Protein AF-0000000084466248 (afdb_homodimer)

InterPro domains:
  IPR003736 Phenylacetic acid degradation-related domain [TIGR00369] (26-115)
  IPR006683 Thioesterase domain [PF03061] (50-120)
  IPR029069 HotDog domain superfamily [SSF54637] (24-136)
  IPR039298 Acyl-coenzyme A thioesterase 13 [PTHR21660] (7-141)

Solvent-accessible surface area (backbone atoms only — not comparable to full-atom values): 15410 Å² total; per-residue (Å²): 80,41,29,36,53,50,41,51,50,51,45,64,72,45,49,33,35,31,43,38,76,68,46,66,68,55,39,79,77,46,36,21,54,31,31,28,32,34,36,33,68,37,43,67,54,34,14,35,76,84,52,31,47,20,68,25,50,54,40,28,45,44,52,52,42,27,51,46,3,41,37,30,60,11,35,49,86,63,68,60,42,67,41,34,40,38,36,42,40,73,45,81,58,40,34,68,77,36,54,33,36,36,42,14,29,35,78,40,80,48,64,49,44,30,37,24,30,33,41,32,28,38,93,87,38,80,14,32,37,29,38,38,34,26,40,41,58,49,88,50,51,66,44,36,51,37,81,75,3,50,39,78,42,89,64,73,84,87,73,123,81,41,31,36,52,50,42,53,51,51,46,64,73,45,49,34,35,30,44,37,76,68,44,66,69,54,38,79,78,47,36,20,55,30,29,29,33,32,37,34,68,36,43,68,54,35,13,35,76,84,51,32,46,21,69,25,50,55,41,28,45,46,51,52,42,27,52,47,3,41,36,31,58,12,34,50,90,63,68,60,40,66,40,33,39,37,35,42,41,73,45,80,59,38,35,70,76,34,56,33,36,36,43,14,28,35,77,40,80,49,62,50,43,30,39,22,30,32,41,32,27,40,92,88,36,80,13,30,38,28,39,38,35,26,41,40,59,49,88,54,52,66,44,35,51,36,82,77,4,50,38,78,43,87,63,73,83,89,70,121

Radius of gyration: 20.2 Å; Cα contacts (8 Å, |Δi|>4): 880; chains: 2; bounding box: 44×66×42 Å

pLDDT: mean 92.77, std 11.13, range [41.12, 98.94]

Sequence (320 aa):
MACIKFVREAFEKSCVGHDKVVLSNLQIVEARPGYVKCILPVQAHNLNTFGTTHGGCVMSLVDTVTWLAMATVGLPEVESVSTNMSCEFVKPCGREGDELVCEGTCVQQGRRLAFTRVNFSVNGKLCGFGSHTQAVDAHKWTHKFSADGEKLLPVEQGKLMACIKFVREAFEKSCVGHDKVVLSNLQIVEARPGYVKCILPVQAHNLNTFGTTHGGCVMSLVDTVTWLAMATVGLPEVESVSTNMSCEFVKPCGREGDELVCEGTCVQQGRRLAFTRVNFSVNGKLCGFGSHTQAVDAHKWTHKFSADGEKLLPVEQGKL

Organism: NCBI:txid879819

Structure (mmCIF, N/CA/C/O backbone):
data_AF-0000000084466248-model_v1
#
loop_
_entity.id
_entity.type
_entity.pdbx_description
1 polymer 'Thioesterase/thiol ester dehydrase-isomerase'
#
loop_
_atom_site.group_PDB
_atom_site.id
_atom_site.type_symbol
_atom_site.label_atom_id
_atom_site.label_alt_id
_atom_site.label_comp_id
_atom_site.label_asym_id
_atom_site.label_entity_id
_atom_site.label_seq_id
_atom_site.pdbx_PDB_ins_code
_atom_site.Cartn_x
_atom_site.Cartn_y
_atom_site.Cartn_z
_atom_site.occupancy
_atom_site.B_iso_or_equiv
_atom_site.auth_seq_id
_atom_site.auth_comp_id
_atom_site.auth_asym_id
_atom_site.auth_atom_id
_atom_site.pdbx_PDB_model_num
ATOM 1 N N . MET A 1 1 ? 10.453 -25.031 -15.984 1 93.75 1 MET A N 1
ATOM 2 C CA . MET A 1 1 ? 10.164 -23.609 -16.141 1 93.75 1 MET A CA 1
ATOM 3 C C . MET A 1 1 ? 8.664 -23.359 -16.25 1 93.75 1 MET A C 1
ATOM 5 O O . MET A 1 1 ? 8.227 -22.297 -16.688 1 93.75 1 MET A O 1
ATOM 9 N N . ALA A 1 2 ? 7.961 -24.484 -15.883 1 94.81 2 ALA A N 1
ATOM 10 C CA . ALA A 1 2 ? 6.508 -24.406 -16.016 1 94.81 2 ALA A CA 1
ATOM 11 C C . ALA A 1 2 ? 5.914 -23.391 -15.039 1 94.81 2 ALA A C 1
ATOM 13 O O . ALA A 1 2 ? 5.043 -22.594 -15.414 1 94.81 2 ALA A O 1
ATOM 14 N N . CYS A 1 3 ? 6.395 -23.406 -13.891 1 94.88 3 CYS A N 1
ATOM 15 C CA . CYS A 1 3 ? 5.844 -22.547 -12.844 1 94.88 3 CYS A CA 1
ATOM 16 C C . CYS A 1 3 ? 6.074 -21.078 -13.172 1 94.88 3 CYS A C 1
ATOM 18 O O . CYS A 1 3 ? 5.141 -20.281 -13.133 1 94.88 3 CYS A O 1
ATOM 20 N N . ILE A 1 4 ? 7.301 -20.719 -13.555 1 96.88 4 ILE A N 1
ATOM 21 C CA . ILE A 1 4 ? 7.613 -19.312 -13.805 1 96.88 4 ILE A CA 1
ATOM 22 C C . ILE A 1 4 ? 6.863 -18.828 -15.047 1 96.88 4 ILE A C 1
ATOM 24 O O . ILE A 1 4 ? 6.418 -17.688 -15.102 1 96.88 4 ILE A O 1
ATOM 28 N N . LYS A 1 5 ? 6.711 -19.641 -16 1 95.44 5 LYS A N 1
ATOM 29 C CA . LYS A 1 5 ? 5.926 -19.266 -17.188 1 95.44 5 LYS A CA 1
ATOM 30 C C . LYS A 1 5 ? 4.48 -18.953 -16.797 1 95.44 5 LYS A C 1
ATOM 32 O O . LYS A 1 5 ? 3.914 -17.969 -17.266 1 95.44 5 LYS A O 1
ATOM 37 N N . PHE A 1 6 ? 3.951 -19.828 -15.953 1 93.25 6 PHE A N 1
ATOM 38 C CA . PHE A 1 6 ? 2.576 -19.641 -15.5 1 93.25 6 PHE A CA 1
ATOM 39 C C . PHE A 1 6 ? 2.43 -18.328 -14.742 1 93.25 6 PHE A C 1
ATOM 41 O O . PHE A 1 6 ? 1.502 -17.547 -14.992 1 93.25 6 PHE A O 1
ATOM 48 N N . VAL A 1 7 ? 3.32 -18.062 -13.828 1 94.69 7 VAL A N 1
ATOM 49 C CA . VAL A 1 7 ? 3.244 -16.891 -12.961 1 94.69 7 VAL A CA 1
ATOM 50 C C . VAL A 1 7 ? 3.428 -15.617 -13.789 1 94.69 7 VAL A C 1
ATOM 52 O O . VAL A 1 7 ? 2.742 -14.617 -13.562 1 94.69 7 VAL A O 1
ATOM 55 N N . ARG A 1 8 ? 4.332 -15.594 -14.773 1 95.88 8 ARG A N 1
ATOM 56 C CA . ARG A 1 8 ? 4.531 -14.445 -15.648 1 95.88 8 ARG A CA 1
ATOM 57 C C . ARG A 1 8 ? 3.275 -14.156 -16.469 1 95.88 8 ARG A C 1
ATOM 59 O O . ARG A 1 8 ? 2.891 -13 -16.641 1 95.88 8 ARG A O 1
ATOM 66 N N . GLU A 1 9 ? 2.635 -15.172 -16.953 1 93.12 9 GLU A N 1
ATOM 67 C CA . GLU A 1 9 ? 1.396 -15 -17.703 1 93.12 9 GLU A CA 1
ATOM 68 C C . GLU A 1 9 ? 0.281 -14.453 -16.812 1 93.12 9 GLU A C 1
ATOM 70 O O . GLU A 1 9 ? -0.497 -13.602 -17.25 1 93.12 9 GLU A O 1
ATOM 75 N N . ALA A 1 10 ? 0.219 -15.039 -15.625 1 91.56 10 ALA A N 1
ATOM 76 C CA . ALA A 1 10 ? -0.779 -14.562 -14.672 1 91.56 10 ALA A CA 1
ATOM 77 C C . ALA A 1 10 ? -0.594 -13.07 -14.391 1 91.56 10 ALA A C 1
ATOM 79 O O . ALA A 1 10 ? -1.564 -12.312 -14.375 1 91.56 10 ALA A O 1
ATOM 80 N N . PHE A 1 11 ? 0.646 -12.672 -14.164 1 95 11 PHE A N 1
ATOM 81 C CA . PHE A 1 11 ? 0.921 -11.266 -13.891 1 95 11 PHE A CA 1
ATOM 82 C C . PHE A 1 11 ? 0.567 -10.398 -15.102 1 95 11 PHE A C 1
ATOM 84 O O . PHE A 1 11 ? -0.048 -9.344 -14.953 1 95 11 PHE A O 1
ATOM 91 N N . GLU A 1 12 ? 0.959 -10.781 -16.25 1 93.88 12 GLU A N 1
ATOM 92 C CA . GLU A 1 12 ? 0.678 -10.031 -17.469 1 93.88 12 GLU A CA 1
ATOM 93 C C . GLU A 1 12 ? -0.821 -9.805 -17.641 1 93.88 12 GLU A C 1
ATOM 95 O O . GLU A 1 12 ? -1.25 -8.711 -18.016 1 93.88 12 GLU A O 1
ATOM 100 N N . LYS A 1 13 ? -1.595 -10.766 -17.344 1 91.62 13 LYS A N 1
ATOM 101 C CA . LYS A 1 13 ? -3.045 -10.68 -17.484 1 91.62 13 LYS A CA 1
ATOM 102 C C . LYS A 1 13 ? -3.656 -9.797 -16.406 1 91.62 13 LYS A C 1
ATOM 104 O O . LYS A 1 13 ? -4.637 -9.094 -16.656 1 91.62 13 LYS A O 1
ATOM 109 N N . SER A 1 14 ? -3.053 -9.867 -15.242 1 92.12 14 SER A N 1
ATOM 110 C CA . SER A 1 14 ? -3.66 -9.203 -14.094 1 92.12 14 SER A CA 1
ATOM 111 C C . SER A 1 14 ? -3.131 -7.777 -13.938 1 92.12 14 SER A C 1
ATOM 113 O O . SER A 1 14 ? -3.693 -6.984 -13.18 1 92.12 14 SER A O 1
ATOM 115 N N . CYS A 1 15 ? -2.021 -7.438 -14.656 1 95.12 15 CYS A N 1
ATOM 116 C CA . CYS A 1 15 ? -1.396 -6.129 -14.508 1 95.12 15 CYS A CA 1
ATOM 117 C C . CYS A 1 15 ? -2.213 -5.051 -15.203 1 95.12 15 CYS A C 1
ATOM 119 O O . CYS A 1 15 ? -1.881 -4.637 -16.312 1 95.12 15 CYS A O 1
ATOM 121 N N . VAL A 1 16 ? -3.225 -4.582 -14.633 1 95.44 16 VAL A N 1
ATOM 122 C CA . VAL A 1 16 ? -4.129 -3.543 -15.109 1 95.44 16 VAL A CA 1
ATOM 123 C C . VAL A 1 16 ? -4.324 -2.49 -14.016 1 95.44 16 VAL A C 1
ATOM 125 O O . VAL A 1 16 ? -3.893 -2.676 -12.883 1 95.44 16 VAL A O 1
ATOM 128 N N . GLY A 1 17 ? -4.914 -1.365 -14.43 1 97.62 17 GLY A N 1
ATOM 129 C CA . GLY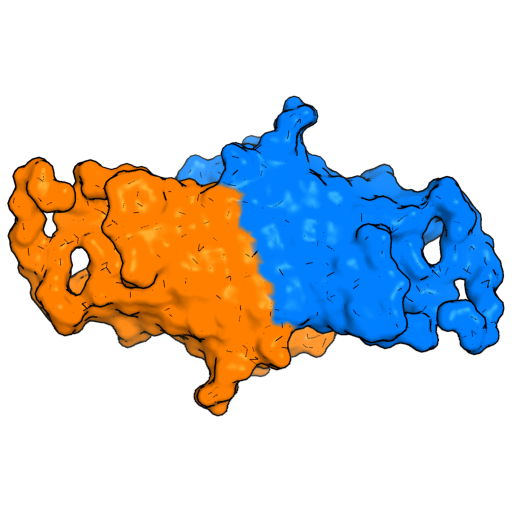 A 1 17 ? -5.266 -0.355 -13.445 1 97.62 17 GLY A CA 1
ATOM 130 C C . GLY A 1 17 ? -4.09 0.069 -12.578 1 97.62 17 GLY A C 1
ATOM 131 O O . GLY A 1 17 ? -3.057 0.495 -13.094 1 97.62 17 GLY A O 1
ATOM 132 N N . HIS A 1 18 ? -4.238 -0.162 -11.289 1 98.5 18 HIS A N 1
ATOM 133 C CA . HIS A 1 18 ? -3.242 0.263 -10.312 1 98.5 18 HIS A CA 1
ATOM 134 C C . HIS A 1 18 ? -1.88 -0.355 -10.609 1 98.5 18 HIS A C 1
ATOM 136 O O . HIS A 1 18 ? -0.872 0.352 -10.656 1 98.5 18 HIS A O 1
ATOM 142 N N . ASP A 1 19 ? -1.852 -1.668 -10.805 1 98.06 19 ASP A N 1
ATOM 143 C CA . ASP A 1 19 ? -0.582 -2.354 -11.031 1 98.06 19 ASP A CA 1
ATOM 144 C C . ASP A 1 19 ? 0.094 -1.852 -12.305 1 98.06 19 ASP A C 1
ATOM 146 O O . ASP A 1 19 ? 1.322 -1.766 -12.375 1 98.06 19 ASP A O 1
ATOM 150 N N . LYS A 1 20 ? -0.678 -1.543 -13.266 1 97.94 20 LYS A N 1
ATOM 151 C CA . LYS A 1 20 ? -0.119 -1.056 -14.523 1 97.94 20 LYS A CA 1
ATOM 152 C C . LYS A 1 20 ? 0.62 0.265 -14.328 1 97.94 20 LYS A C 1
ATOM 154 O O . LYS A 1 20 ? 1.7 0.469 -14.883 1 97.94 20 LYS A O 1
ATOM 159 N N . VAL A 1 21 ? 0.13 1.139 -13.531 1 97.88 21 VAL A N 1
ATOM 160 C CA . VAL A 1 21 ? 0.737 2.459 -13.391 1 97.88 21 VAL A CA 1
ATOM 161 C C . VAL A 1 21 ? 1.867 2.404 -12.367 1 97.88 21 VAL A C 1
ATOM 163 O O . VAL A 1 21 ? 2.787 3.225 -12.406 1 97.88 21 VAL A O 1
ATOM 166 N N . VAL A 1 22 ? 1.888 1.389 -11.523 1 98.38 22 VAL A N 1
ATOM 167 C CA . VAL A 1 22 ? 2.857 1.373 -10.43 1 98.38 22 VAL A CA 1
ATOM 168 C C . VAL A 1 22 ? 3.943 0.339 -10.719 1 98.38 22 VAL A C 1
ATOM 170 O O . VAL A 1 22 ? 5.117 0.558 -10.414 1 98.38 22 VAL A O 1
ATOM 173 N N . LEU A 1 23 ? 3.514 -0.801 -11.344 1 98.31 23 LEU A N 1
ATOM 174 C CA . LEU A 1 23 ? 4.398 -1.961 -11.32 1 98.31 23 LEU A CA 1
ATOM 175 C C . LEU A 1 23 ? 4.594 -2.525 -12.727 1 98.31 23 LEU A C 1
ATOM 177 O O . LEU A 1 23 ? 4.895 -3.711 -12.891 1 98.31 23 LEU A O 1
ATOM 181 N N . SER A 1 24 ? 4.34 -1.76 -13.727 1 95.44 24 SER A N 1
ATOM 182 C CA . SER A 1 24 ? 4.41 -2.264 -15.094 1 95.44 24 SER A CA 1
ATOM 183 C C . SER A 1 24 ? 5.801 -2.805 -15.414 1 95.44 24 SER A C 1
ATOM 185 O O . SER A 1 24 ? 5.961 -3.627 -16.312 1 95.44 24 SER A O 1
ATOM 187 N N . ASN A 1 25 ? 6.832 -2.406 -14.688 1 96.5 25 ASN A N 1
ATOM 188 C CA . ASN A 1 25 ? 8.203 -2.822 -14.969 1 96.5 25 ASN A CA 1
ATOM 189 C C . ASN A 1 25 ? 8.672 -3.906 -14 1 96.5 25 ASN A C 1
ATOM 191 O O . ASN A 1 25 ? 9.867 -4.195 -13.914 1 96.5 25 ASN A O 1
ATOM 195 N N . LEU A 1 26 ? 7.816 -4.465 -13.203 1 98.75 26 LEU A N 1
ATOM 196 C CA . LEU A 1 26 ? 8.172 -5.555 -12.305 1 98.75 26 LEU A CA 1
ATOM 197 C C . LEU A 1 26 ? 8.602 -6.793 -13.086 1 98.75 26 LEU A C 1
ATOM 199 O O . LEU A 1 26 ? 7.926 -7.195 -14.039 1 98.75 26 LEU A O 1
ATOM 203 N N . GLN A 1 27 ? 9.703 -7.34 -12.703 1 98.81 27 GLN A N 1
ATOM 204 C CA . GLN A 1 27 ? 10.242 -8.516 -13.367 1 98.81 27 GLN A CA 1
ATOM 205 C C . GLN A 1 27 ? 10.133 -9.75 -12.477 1 98.81 27 GLN A C 1
ATOM 207 O O . GLN A 1 27 ? 10.625 -9.75 -11.344 1 98.81 27 GLN A O 1
ATOM 212 N N . ILE A 1 28 ? 9.508 -10.789 -12.961 1 98.75 28 ILE A N 1
ATOM 213 C CA . ILE A 1 28 ? 9.492 -12.078 -12.281 1 98.75 28 ILE A CA 1
ATOM 214 C C . ILE A 1 28 ? 10.688 -12.914 -12.727 1 98.75 28 ILE A C 1
ATOM 216 O O . ILE A 1 28 ? 10.773 -13.305 -13.891 1 98.75 28 ILE A O 1
ATOM 220 N N . VAL A 1 29 ? 11.562 -13.289 -11.812 1 98.81 29 VAL A N 1
ATOM 221 C CA . VAL A 1 29 ? 12.844 -13.82 -12.266 1 98.81 29 VAL A CA 1
ATOM 222 C C . VAL A 1 29 ? 13.008 -15.266 -11.797 1 98.81 29 VAL A C 1
ATOM 224 O O . VAL A 1 29 ? 13.844 -16 -12.32 1 98.81 29 VAL A O 1
ATOM 227 N N . GLU A 1 30 ? 12.305 -15.688 -10.773 1 98.75 30 GLU A N 1
ATOM 228 C CA . GLU A 1 30 ? 12.289 -17.062 -10.266 1 98.75 30 GLU A CA 1
ATOM 229 C C . GLU A 1 30 ? 10.906 -17.438 -9.727 1 98.75 30 GLU A C 1
ATOM 231 O O . GLU A 1 30 ? 10.227 -16.594 -9.117 1 98.75 30 GLU A O 1
ATOM 236 N N . ALA A 1 31 ? 10.508 -18.656 -9.977 1 97.81 31 ALA A N 1
ATOM 237 C CA . ALA A 1 31 ? 9.273 -19.172 -9.391 1 97.81 31 ALA A CA 1
ATOM 238 C C . ALA A 1 31 ? 9.312 -20.688 -9.266 1 97.81 31 ALA A C 1
ATOM 240 O O . ALA A 1 31 ? 9.742 -21.391 -10.188 1 97.81 31 ALA A O 1
ATOM 241 N N . ARG A 1 32 ? 8.953 -21.141 -8.234 1 97.06 32 ARG A N 1
ATOM 242 C CA . ARG A 1 32 ? 8.664 -22.531 -7.91 1 97.06 32 ARG A CA 1
ATOM 243 C C . ARG A 1 32 ? 7.523 -22.625 -6.906 1 97.06 32 ARG A C 1
ATOM 245 O O . ARG A 1 32 ? 7.141 -21.641 -6.285 1 97.06 32 ARG A O 1
ATOM 252 N N . PRO A 1 33 ? 6.945 -23.781 -6.742 1 95 33 PRO A N 1
ATOM 253 C CA . PRO A 1 33 ? 5.789 -23.859 -5.844 1 95 33 PRO A CA 1
ATOM 254 C C . PRO A 1 33 ? 6.066 -23.266 -4.469 1 95 33 PRO A C 1
ATOM 256 O O . PRO A 1 33 ? 6.969 -23.719 -3.764 1 95 33 PRO A O 1
ATOM 259 N N . GLY A 1 34 ? 5.309 -22.25 -4.156 1 95.56 34 GLY A N 1
ATOM 260 C CA . GLY A 1 34 ? 5.359 -21.625 -2.848 1 95.56 34 GLY A CA 1
ATOM 261 C C . GLY A 1 34 ? 6.34 -20.469 -2.777 1 95.56 34 GLY A C 1
ATOM 262 O O . GLY A 1 34 ? 6.48 -19.828 -1.732 1 95.56 34 GLY A O 1
ATOM 263 N N . TYR A 1 35 ? 7.035 -20.203 -3.898 1 98.06 35 TYR A N 1
ATOM 264 C CA . TYR A 1 35 ? 8.078 -19.172 -3.863 1 98.06 35 TYR A CA 1
ATOM 265 C C . TYR A 1 35 ? 8.133 -18.422 -5.184 1 98.06 35 TYR A C 1
ATOM 267 O O . TYR A 1 35 ? 8.047 -19.016 -6.258 1 98.06 35 TYR A O 1
ATOM 275 N N . VAL A 1 36 ? 8.352 -17.094 -5.043 1 98.31 36 VAL A N 1
ATOM 276 C CA . VAL A 1 36 ? 8.57 -16.266 -6.223 1 98.31 36 VAL A CA 1
ATOM 277 C C . VAL A 1 36 ? 9.594 -15.18 -5.902 1 98.31 36 VAL A C 1
ATOM 279 O O . VAL A 1 36 ? 9.633 -14.664 -4.781 1 98.31 36 VAL A O 1
ATOM 282 N N . LYS A 1 37 ? 10.453 -14.891 -6.824 1 98.94 37 LYS A N 1
ATOM 283 C CA . LYS A 1 37 ? 11.391 -13.773 -6.746 1 98.94 37 LYS A CA 1
ATOM 284 C C . LYS A 1 37 ? 11.125 -12.758 -7.852 1 98.94 37 LYS A C 1
ATOM 286 O O . LYS A 1 37 ? 11.055 -13.117 -9.031 1 98.94 37 LYS A O 1
ATOM 291 N N . CYS A 1 38 ? 10.984 -11.539 -7.488 1 98.94 38 CYS A N 1
ATOM 292 C CA . CYS A 1 38 ? 10.766 -10.438 -8.422 1 98.94 38 CYS A CA 1
ATOM 293 C C . CYS A 1 38 ? 11.805 -9.336 -8.219 1 98.94 38 CYS A C 1
ATOM 295 O O . CYS A 1 38 ? 12.414 -9.242 -7.156 1 98.94 38 CYS A O 1
ATOM 297 N N . ILE A 1 39 ? 11.992 -8.586 -9.258 1 98.94 39 ILE A N 1
ATOM 298 C CA . ILE A 1 39 ? 12.836 -7.398 -9.211 1 98.94 39 ILE A CA 1
ATOM 299 C C . ILE A 1 39 ? 12.078 -6.195 -9.758 1 98.94 39 ILE A C 1
ATOM 301 O O . ILE A 1 39 ? 11.516 -6.258 -10.852 1 98.94 39 ILE A O 1
ATOM 305 N N . LEU A 1 40 ? 12.039 -5.168 -8.992 1 98.94 40 LEU A N 1
ATOM 306 C CA . LEU A 1 40 ? 11.516 -3.895 -9.477 1 98.94 40 LEU A CA 1
ATOM 307 C C . LEU A 1 40 ? 12.648 -2.91 -9.742 1 98.94 40 LEU A C 1
ATOM 309 O O . LEU A 1 40 ? 13.312 -2.443 -8.812 1 98.94 40 LEU A O 1
ATOM 313 N N . PRO A 1 41 ? 12.938 -2.623 -10.992 1 98.81 41 PRO A N 1
ATOM 314 C CA . PRO A 1 41 ? 13.766 -1.436 -11.227 1 98.81 41 PRO A CA 1
ATOM 315 C C . PRO A 1 41 ? 13.078 -0.144 -10.789 1 98.81 41 PRO A C 1
ATOM 317 O O . PRO A 1 41 ? 12.07 0.257 -11.375 1 98.81 41 PRO A O 1
ATOM 320 N N . VAL A 1 42 ? 13.633 0.484 -9.789 1 98.62 42 VAL A N 1
ATOM 321 C CA . VAL A 1 42 ? 12.984 1.651 -9.203 1 98.62 42 VAL A CA 1
ATOM 322 C C . VAL A 1 42 ? 13.07 2.832 -10.164 1 98.62 42 VAL A C 1
ATOM 324 O O . VAL A 1 42 ? 14.156 3.176 -10.641 1 98.62 42 VAL A O 1
ATOM 327 N N . GLN A 1 43 ? 11.992 3.424 -10.477 1 98.5 43 GLN A N 1
ATOM 328 C CA . GLN A 1 43 ? 11.891 4.555 -11.391 1 98.5 43 GLN A CA 1
ATOM 329 C C . GLN A 1 43 ? 11.234 5.754 -10.711 1 98.5 43 GLN A C 1
ATOM 331 O O . GLN A 1 43 ? 10.766 5.652 -9.57 1 98.5 43 GLN A O 1
ATOM 336 N N . ALA A 1 44 ? 11.188 6.871 -11.352 1 98.19 44 ALA A N 1
ATOM 337 C CA . ALA A 1 44 ? 10.719 8.133 -10.781 1 98.19 44 ALA A CA 1
ATOM 338 C C . ALA A 1 44 ? 9.289 8.016 -10.273 1 98.19 44 ALA A C 1
ATOM 340 O O . ALA A 1 44 ? 8.945 8.57 -9.227 1 98.19 44 ALA A O 1
ATOM 341 N N . HIS A 1 45 ? 8.398 7.266 -10.945 1 98.19 45 HIS A N 1
ATOM 342 C CA . HIS A 1 45 ? 6.984 7.199 -10.602 1 98.19 45 HIS A CA 1
ATOM 343 C C . HIS A 1 45 ? 6.766 6.344 -9.359 1 98.19 45 HIS A C 1
ATOM 345 O O . HIS A 1 45 ? 5.645 6.25 -8.852 1 98.19 45 HIS A O 1
ATOM 351 N N . ASN A 1 46 ? 7.848 5.66 -8.828 1 98.5 46 ASN A N 1
ATOM 352 C CA . ASN A 1 46 ? 7.75 4.848 -7.621 1 98.5 46 ASN A CA 1
ATOM 353 C C . ASN A 1 46 ? 8.141 5.641 -6.379 1 98.5 46 ASN A C 1
ATOM 355 O O . ASN A 1 46 ? 8.016 5.145 -5.258 1 98.5 46 ASN A O 1
ATOM 359 N N . LEU A 1 47 ? 8.594 6.859 -6.535 1 98.06 47 LEU A N 1
ATOM 360 C CA . LEU A 1 47 ? 9.32 7.547 -5.473 1 98.06 47 LEU A CA 1
ATOM 361 C C . LEU A 1 47 ? 8.383 8.445 -4.672 1 98.06 47 LEU A C 1
ATOM 363 O O . LEU A 1 47 ? 7.312 8.812 -5.152 1 98.06 47 LEU A O 1
ATOM 367 N N . ASN A 1 48 ? 8.82 8.703 -3.436 1 95.62 48 ASN A N 1
ATOM 368 C CA . ASN A 1 48 ? 8.211 9.758 -2.639 1 95.62 48 ASN A CA 1
ATOM 369 C C . ASN A 1 48 ? 8.938 11.086 -2.824 1 95.62 48 ASN A C 1
ATOM 371 O O . ASN A 1 48 ? 9.828 11.203 -3.672 1 95.62 48 ASN A O 1
ATOM 375 N N . THR A 1 49 ? 8.516 12.078 -2.084 1 92.75 49 THR A N 1
ATOM 376 C CA . THR A 1 49 ? 9.031 13.43 -2.264 1 92.75 49 THR A CA 1
ATOM 377 C C . THR A 1 49 ? 10.484 13.516 -1.809 1 92.75 49 THR A C 1
ATOM 379 O O . THR A 1 49 ? 11.188 14.469 -2.145 1 92.75 49 THR A O 1
ATOM 382 N N . PHE A 1 50 ? 10.961 12.508 -1.081 1 92.12 50 PHE A N 1
ATOM 383 C CA . PHE A 1 50 ? 12.32 12.547 -0.566 1 92.12 50 PHE A CA 1
ATOM 384 C C . PHE A 1 50 ? 13.258 11.719 -1.446 1 92.12 50 PHE A C 1
ATOM 386 O O . PHE A 1 50 ? 14.43 11.531 -1.113 1 92.12 50 PHE A O 1
ATOM 393 N N . GLY A 1 51 ? 12.727 11.133 -2.467 1 95.12 51 GLY A N 1
ATOM 394 C CA . GLY A 1 51 ? 13.555 10.477 -3.465 1 95.12 51 GLY A CA 1
ATOM 395 C C . GLY A 1 51 ? 13.789 9.008 -3.17 1 95.12 51 GLY A C 1
ATOM 396 O O . GLY A 1 51 ? 14.664 8.375 -3.768 1 95.12 51 GLY A O 1
ATOM 397 N N . THR A 1 52 ? 13.117 8.492 -2.227 1 96.88 52 THR A N 1
ATOM 398 C CA . THR A 1 52 ? 13.156 7.059 -1.968 1 96.88 52 THR A CA 1
ATOM 399 C C . THR A 1 52 ? 11.852 6.395 -2.4 1 96.88 52 THR A C 1
ATOM 401 O O . THR A 1 52 ? 10.867 7.078 -2.699 1 96.88 52 THR A O 1
ATOM 404 N N . THR A 1 53 ? 11.906 5.098 -2.51 1 98.25 53 THR A N 1
ATOM 405 C CA . THR A 1 53 ? 10.688 4.379 -2.871 1 98.25 53 THR A CA 1
ATOM 406 C C . THR A 1 53 ? 9.562 4.676 -1.879 1 98.25 53 THR A C 1
ATOM 408 O O . THR A 1 53 ? 9.766 4.578 -0.666 1 98.25 53 THR A O 1
ATOM 411 N N . HIS A 1 54 ? 8.461 5.09 -2.371 1 98.38 54 HIS A N 1
ATOM 412 C CA . HIS A 1 54 ? 7.301 5.453 -1.561 1 98.38 54 HIS A CA 1
ATOM 413 C C . HIS A 1 54 ? 6.762 4.25 -0.798 1 98.38 54 HIS A C 1
ATOM 415 O O . HIS A 1 54 ? 6.691 3.145 -1.343 1 98.38 54 HIS A O 1
ATOM 421 N N . GLY A 1 55 ? 6.305 4.422 0.46 1 98.25 55 GLY A N 1
ATOM 422 C CA . GLY A 1 55 ? 5.727 3.344 1.241 1 98.25 55 GLY A CA 1
ATOM 423 C C . GLY A 1 55 ? 4.555 2.672 0.552 1 98.25 55 GLY A C 1
ATOM 424 O O . GLY A 1 55 ? 4.383 1.455 0.647 1 98.25 55 GLY A O 1
ATOM 425 N N . GLY A 1 56 ? 3.742 3.484 -0.105 1 98.56 56 GLY A N 1
ATOM 426 C CA . GLY A 1 56 ? 2.629 2.939 -0.867 1 98.56 56 GLY A CA 1
ATOM 427 C C . GLY A 1 56 ? 3.068 2.016 -1.987 1 98.56 56 GLY A C 1
ATOM 428 O O . GLY A 1 56 ? 2.391 1.032 -2.291 1 98.56 56 GLY A O 1
ATOM 429 N N . CYS A 1 57 ? 4.164 2.312 -2.654 1 98.75 57 CYS A N 1
ATOM 430 C CA . CYS A 1 57 ? 4.719 1.435 -3.68 1 98.75 57 CYS A CA 1
ATOM 431 C C . CYS A 1 57 ? 5.156 0.104 -3.078 1 98.75 57 CYS A C 1
ATOM 433 O O . CYS A 1 57 ? 4.852 -0.958 -3.625 1 98.75 57 CYS A O 1
ATOM 435 N N . VAL A 1 58 ? 5.859 0.184 -1.948 1 98.88 58 VAL A N 1
ATOM 436 C CA . VAL A 1 58 ? 6.297 -1.026 -1.261 1 98.88 58 VAL A CA 1
ATOM 437 C C . VAL A 1 58 ? 5.086 -1.873 -0.88 1 98.88 58 VAL A C 1
ATOM 439 O O . VAL A 1 58 ? 5.094 -3.094 -1.057 1 98.88 58 VAL A O 1
ATOM 442 N N . MET A 1 59 ? 4.055 -1.216 -0.412 1 98.88 59 MET A N 1
ATOM 443 C CA . MET A 1 59 ? 2.855 -1.947 -0.011 1 98.88 59 MET A CA 1
ATOM 444 C C . MET A 1 59 ? 2.152 -2.547 -1.225 1 98.88 59 MET A C 1
ATOM 446 O O . MET A 1 59 ? 1.562 -3.625 -1.135 1 98.88 59 MET A O 1
ATOM 450 N N . SER A 1 60 ? 2.15 -1.845 -2.371 1 98.88 60 SER A N 1
ATOM 451 C CA . SER A 1 60 ? 1.649 -2.436 -3.607 1 98.88 60 SER A CA 1
ATOM 452 C C . SER A 1 60 ? 2.416 -3.703 -3.965 1 98.88 60 SER A C 1
ATOM 454 O O . SER A 1 60 ? 1.833 -4.668 -4.465 1 98.88 60 SER A O 1
ATOM 456 N N . LEU A 1 61 ? 3.717 -3.672 -3.715 1 98.94 61 LEU A N 1
ATOM 457 C CA . LEU A 1 61 ? 4.531 -4.859 -3.949 1 98.94 61 LEU A CA 1
ATOM 458 C C . LEU A 1 61 ? 4.16 -5.973 -2.977 1 98.94 61 LEU A C 1
ATOM 460 O O . LEU A 1 61 ? 4.129 -7.148 -3.355 1 98.94 61 LEU A O 1
ATOM 464 N N . VAL A 1 62 ? 3.924 -5.641 -1.643 1 98.88 62 VAL A N 1
ATOM 465 C CA . VAL A 1 62 ? 3.424 -6.668 -0.737 1 98.88 62 VAL A CA 1
ATOM 466 C C . VAL A 1 62 ? 2.209 -7.355 -1.355 1 98.88 62 VAL A C 1
ATOM 468 O O . VAL A 1 62 ? 2.162 -8.586 -1.446 1 98.88 62 VAL A O 1
ATOM 471 N N . ASP A 1 63 ? 1.253 -6.578 -1.801 1 98.44 63 ASP A N 1
ATOM 472 C CA . ASP A 1 63 ? 0.002 -7.078 -2.361 1 98.44 63 ASP A CA 1
ATOM 473 C C . ASP A 1 63 ? 0.261 -7.977 -3.57 1 98.44 63 ASP A C 1
ATOM 475 O O . ASP A 1 63 ? -0.16 -9.133 -3.59 1 98.44 63 ASP A O 1
ATOM 479 N N . THR A 1 64 ? 0.987 -7.484 -4.559 1 97.56 64 THR A N 1
ATOM 480 C CA . THR A 1 64 ? 1.133 -8.148 -5.848 1 97.56 64 THR A CA 1
ATOM 481 C C . THR A 1 64 ? 2.074 -9.344 -5.734 1 97.56 64 THR A C 1
ATOM 483 O O . THR A 1 64 ? 1.778 -10.43 -6.25 1 97.56 64 THR A O 1
ATOM 486 N N . VAL A 1 65 ? 3.188 -9.234 -5.023 1 98.38 65 VAL A N 1
ATOM 487 C CA . VAL A 1 65 ? 4.18 -10.297 -4.953 1 98.38 65 VAL A CA 1
ATOM 488 C C . VAL A 1 65 ? 3.633 -11.461 -4.133 1 98.38 65 VAL A C 1
ATOM 490 O O . VAL A 1 65 ? 3.898 -12.625 -4.438 1 98.38 65 VAL A O 1
ATOM 493 N N . THR A 1 66 ? 2.869 -11.148 -3.051 1 97.19 66 THR A N 1
ATOM 494 C CA . THR A 1 66 ? 2.295 -12.234 -2.27 1 97.19 66 THR A CA 1
ATOM 495 C C . THR A 1 66 ? 1.194 -12.945 -3.055 1 97.19 66 THR A C 1
ATOM 497 O O . THR A 1 66 ? 1.012 -14.156 -2.922 1 97.19 66 THR A O 1
ATOM 500 N N . TRP A 1 67 ? 0.437 -12.211 -3.844 1 95.38 67 TRP A N 1
ATOM 501 C CA . TRP A 1 67 ? -0.515 -12.844 -4.746 1 95.38 67 TRP A CA 1
ATOM 502 C C . TRP A 1 67 ? 0.201 -13.758 -5.734 1 95.38 67 TRP A C 1
ATOM 504 O O . TRP A 1 67 ? -0.256 -14.875 -6.004 1 95.38 67 TRP A O 1
ATOM 514 N N . LEU A 1 68 ? 1.315 -13.328 -6.289 1 95.75 68 LEU A N 1
ATOM 515 C CA . LEU A 1 68 ? 2.102 -14.141 -7.211 1 95.75 68 LEU A CA 1
ATOM 516 C C . LEU A 1 68 ? 2.619 -15.398 -6.52 1 95.75 68 LEU A C 1
ATOM 518 O O . LEU A 1 68 ? 2.668 -16.469 -7.129 1 95.75 68 LEU A O 1
ATOM 522 N N . ALA A 1 69 ? 3.062 -15.234 -5.262 1 95.88 69 ALA A N 1
ATOM 523 C CA . ALA A 1 69 ? 3.486 -16.406 -4.504 1 95.88 69 ALA A CA 1
ATOM 524 C C . ALA A 1 69 ? 2.365 -17.438 -4.418 1 95.88 69 ALA A C 1
ATOM 526 O O . ALA A 1 69 ? 2.607 -18.641 -4.559 1 95.88 69 ALA A O 1
ATOM 527 N N . MET A 1 70 ? 1.212 -17.031 -4.242 1 92.62 70 MET A N 1
ATOM 528 C CA . MET A 1 70 ? 0.067 -17.938 -4.211 1 92.62 70 MET A CA 1
ATOM 529 C C . MET A 1 70 ? -0.146 -18.594 -5.574 1 92.62 70 MET A C 1
ATOM 531 O O . MET A 1 70 ? -0.489 -19.766 -5.656 1 92.62 70 MET A O 1
ATOM 535 N N . ALA A 1 71 ? 0.019 -17.797 -6.625 1 91.56 71 ALA A N 1
ATOM 536 C CA . ALA A 1 71 ? -0.139 -18.328 -7.973 1 91.56 71 ALA A CA 1
ATOM 537 C C . ALA A 1 71 ? 0.795 -19.516 -8.211 1 91.56 71 ALA A C 1
ATOM 539 O O . ALA A 1 71 ? 0.462 -20.438 -8.961 1 91.56 71 ALA A O 1
ATOM 540 N N . THR A 1 72 ? 1.95 -19.562 -7.605 1 93.06 72 THR A N 1
ATOM 541 C CA . THR A 1 72 ? 2.924 -20.625 -7.801 1 93.06 72 THR A CA 1
ATOM 542 C C . THR A 1 72 ? 2.389 -21.953 -7.266 1 93.06 72 THR A C 1
ATOM 544 O O . THR A 1 72 ? 2.875 -23.016 -7.641 1 93.06 72 THR A O 1
ATOM 547 N N . VAL A 1 73 ? 1.447 -21.938 -6.324 1 88.38 73 VAL A N 1
ATOM 548 C CA . VAL A 1 73 ? 0.938 -23.172 -5.742 1 88.38 73 VAL A CA 1
ATOM 549 C C . VAL A 1 73 ? -0.355 -23.578 -6.445 1 88.38 73 VAL A C 1
ATOM 551 O O . VAL A 1 73 ? -1.01 -24.547 -6.043 1 88.38 73 VAL A O 1
ATOM 554 N N . GLY A 1 74 ? -0.613 -23.016 -7.57 1 74.75 74 GLY A N 1
ATOM 555 C CA . GLY A 1 74 ? -1.592 -23.562 -8.508 1 74.75 74 GLY A CA 1
ATOM 556 C C . GLY A 1 74 ? -2.963 -22.922 -8.359 1 74.75 74 GLY A C 1
ATOM 557 O O . GLY A 1 74 ? -3.979 -23.547 -8.672 1 74.75 74 GLY A O 1
ATOM 558 N N . LEU A 1 75 ? -3.094 -21.875 -7.637 1 61.91 75 LEU A N 1
ATOM 559 C CA . LEU A 1 75 ? -4.387 -21.203 -7.633 1 61.91 75 LEU A CA 1
ATOM 560 C C . LEU A 1 75 ? -4.609 -20.453 -8.938 1 61.91 75 LEU A C 1
ATOM 562 O O . LEU A 1 75 ? -3.824 -19.562 -9.289 1 61.91 75 LEU A O 1
ATOM 566 N N . PRO A 1 76 ? -5.203 -21.109 -9.945 1 55.69 76 PRO A N 1
ATOM 567 C CA . PRO A 1 76 ? -5.48 -20.328 -11.156 1 55.69 76 PRO A CA 1
ATOM 568 C C . PRO A 1 76 ? -6.324 -19.078 -10.875 1 55.69 76 PRO A C 1
ATOM 570 O O . PRO A 1 76 ? -7.211 -19.109 -10.023 1 55.69 76 PRO A O 1
ATOM 573 N N . GLU A 1 77 ? -5.914 -18.047 -11.812 1 57.59 77 GLU A N 1
ATOM 574 C CA . GLU A 1 77 ? -6.789 -16.875 -11.812 1 57.59 77 GLU A CA 1
ATOM 575 C C . GLU A 1 77 ? -7.148 -16.453 -10.391 1 57.59 77 GLU A C 1
ATOM 577 O O . GLU A 1 77 ? -8.32 -16.234 -10.078 1 57.59 77 GLU A O 1
ATOM 582 N N . VAL A 1 78 ? -6.379 -16.609 -9.508 1 58.19 78 VAL A N 1
ATOM 583 C CA . VAL A 1 78 ? -6.438 -16.484 -8.055 1 58.19 78 VAL A CA 1
ATOM 584 C C . VAL A 1 78 ? -7.297 -15.289 -7.664 1 58.19 78 VAL A C 1
ATOM 586 O O . VAL A 1 78 ? -6.852 -14.141 -7.754 1 58.19 78 VAL A O 1
ATOM 589 N N . GLU A 1 79 ? -8.617 -15.625 -7.793 1 78.12 79 GLU A N 1
ATOM 590 C CA . GLU A 1 79 ? -9.492 -14.703 -7.082 1 78.12 79 GLU A CA 1
ATOM 591 C C . GLU A 1 79 ? -9.234 -14.742 -5.578 1 78.12 79 GLU A C 1
ATOM 593 O O . GLU A 1 79 ? -9.336 -15.797 -4.957 1 78.12 79 GLU A O 1
ATOM 598 N N . SER A 1 80 ? -8.484 -13.883 -5.152 1 89.62 80 SER A N 1
ATOM 599 C CA . SER A 1 80 ? -8.281 -13.727 -3.715 1 89.62 80 SER A CA 1
ATOM 600 C C . SER A 1 80 ? -8.672 -12.336 -3.242 1 89.62 80 SER A C 1
ATOM 602 O O . SER A 1 80 ? -8.719 -11.391 -4.035 1 89.62 80 SER A O 1
ATOM 604 N N . VAL A 1 81 ? -9.102 -12.367 -2.045 1 93 81 VAL A N 1
ATOM 605 C CA . VAL A 1 81 ? -9.492 -11.102 -1.438 1 93 81 VAL A CA 1
ATOM 606 C C . VAL A 1 81 ? -8.625 -10.828 -0.209 1 93 81 VAL A C 1
ATOM 608 O O . VAL A 1 81 ? -8.531 -11.664 0.689 1 93 81 VAL A O 1
ATOM 611 N N . SER A 1 82 ? -8.07 -9.734 -0.248 1 96.88 82 SER A N 1
ATOM 612 C CA . SER A 1 82 ? -7.227 -9.375 0.888 1 96.88 82 SER A CA 1
ATOM 613 C C . SER A 1 82 ? -8.047 -9.234 2.164 1 96.88 82 SER A C 1
ATOM 615 O O . SER A 1 82 ? -9.133 -8.641 2.15 1 96.88 82 SER A O 1
ATOM 617 N N . THR A 1 83 ? -7.531 -9.805 3.24 1 98.19 83 THR A N 1
ATOM 618 C CA . THR A 1 83 ? -8.164 -9.594 4.539 1 98.19 83 THR A CA 1
ATOM 619 C C . THR A 1 83 ? -7.285 -8.727 5.438 1 98.19 83 THR A C 1
ATOM 621 O O . THR A 1 83 ? -7.793 -7.922 6.219 1 98.19 83 THR A O 1
ATOM 624 N N . ASN A 1 84 ? -5.965 -8.922 5.316 1 98.62 84 ASN A N 1
ATOM 625 C CA . ASN A 1 84 ? -5.02 -8.117 6.082 1 98.62 84 ASN A CA 1
ATOM 626 C C . ASN A 1 84 ? -3.67 -8.016 5.375 1 98.62 84 ASN A C 1
ATOM 628 O O . ASN A 1 84 ? -3.24 -8.961 4.711 1 98.62 84 ASN A O 1
ATOM 632 N N . MET A 1 85 ? -3.066 -6.922 5.547 1 98.81 85 MET A N 1
ATOM 633 C CA . MET A 1 85 ? -1.749 -6.656 4.977 1 98.81 85 MET A CA 1
ATOM 634 C C . MET A 1 85 ? -0.915 -5.793 5.914 1 98.81 85 MET A C 1
ATOM 636 O O . MET A 1 85 ? -1.434 -4.863 6.535 1 98.81 85 MET A O 1
ATOM 640 N N . SER A 1 86 ? 0.347 -6.113 6 1 98.94 86 SER A N 1
ATOM 641 C CA . SER A 1 86 ? 1.224 -5.305 6.84 1 98.94 86 SER A CA 1
ATOM 642 C C . SER A 1 86 ? 2.656 -5.316 6.316 1 98.94 86 SER A C 1
ATOM 644 O O . SER A 1 86 ? 3.02 -6.172 5.504 1 98.94 86 SER A O 1
ATOM 646 N N . CYS A 1 87 ? 3.408 -4.383 6.758 1 98.94 87 CYS A N 1
ATOM 647 C CA . CYS A 1 87 ? 4.812 -4.277 6.379 1 98.94 87 CYS A CA 1
ATOM 648 C C . CYS A 1 87 ? 5.617 -3.566 7.461 1 98.94 87 CYS A C 1
ATOM 650 O O . CYS A 1 87 ? 5.148 -2.588 8.047 1 98.94 87 CYS A O 1
ATOM 652 N N . GLU A 1 88 ? 6.715 -4.102 7.809 1 98.88 88 GLU A N 1
ATOM 653 C CA . GLU A 1 88 ? 7.754 -3.432 8.586 1 98.88 88 GLU A CA 1
ATOM 654 C C . GLU A 1 88 ? 8.797 -2.793 7.672 1 98.88 88 GLU A C 1
ATOM 656 O O . GLU A 1 88 ? 9.406 -3.475 6.84 1 98.88 88 GLU A O 1
ATOM 661 N N . PHE A 1 89 ? 8.953 -1.514 7.836 1 98.75 89 PHE A N 1
ATOM 662 C CA . PHE A 1 89 ? 9.961 -0.772 7.086 1 98.75 89 PHE A CA 1
ATOM 663 C C . PHE A 1 89 ? 11.242 -0.62 7.902 1 98.75 89 PHE A C 1
ATOM 665 O O . PHE A 1 89 ? 11.281 0.146 8.867 1 98.75 89 PHE A O 1
ATOM 672 N N . VAL A 1 90 ? 12.266 -1.299 7.52 1 98.31 90 VAL A N 1
ATOM 673 C CA . VAL A 1 90 ? 13.5 -1.403 8.297 1 98.31 90 VAL A CA 1
ATOM 674 C C . VAL A 1 90 ? 14.461 -0.292 7.895 1 98.31 90 VAL A C 1
ATOM 676 O O . VAL A 1 90 ? 15.102 0.328 8.75 1 98.31 90 VAL A O 1
ATOM 679 N N . LYS A 1 91 ? 14.617 -0.054 6.648 1 97.31 91 LYS A N 1
ATOM 680 C CA . LYS A 1 91 ? 15.383 1.014 6.016 1 97.31 91 LYS A CA 1
ATOM 681 C C . LYS A 1 91 ? 14.789 1.393 4.664 1 97.31 91 LYS A C 1
ATOM 683 O O . LYS A 1 91 ? 13.898 0.705 4.156 1 97.31 91 LYS A O 1
ATOM 688 N N . PRO A 1 92 ? 15.211 2.469 4.074 1 96.88 92 PRO A N 1
ATOM 689 C CA . PRO A 1 92 ? 14.68 2.846 2.762 1 96.88 92 PRO A CA 1
ATOM 690 C C . PRO A 1 92 ? 14.82 1.732 1.726 1 96.88 92 PRO A C 1
ATOM 692 O O . PRO A 1 92 ? 15.867 1.088 1.646 1 96.88 92 PRO A O 1
ATOM 695 N N . CYS A 1 93 ? 13.797 1.509 0.933 1 98 93 CYS A N 1
ATOM 696 C CA . CYS A 1 93 ? 13.742 0.4 -0.013 1 98 93 CYS A CA 1
ATOM 697 C C . CYS A 1 93 ? 14.242 0.828 -1.386 1 98 93 CYS A C 1
ATOM 699 O O . CYS A 1 93 ? 13.648 0.479 -2.406 1 98 93 CYS A O 1
ATOM 701 N N . GLY A 1 94 ? 15.242 1.715 -1.399 1 97.44 94 GLY A N 1
ATOM 702 C CA . GLY A 1 94 ? 15.914 2.025 -2.652 1 97.44 94 GLY A CA 1
ATOM 703 C C . GLY A 1 94 ? 15.562 3.398 -3.193 1 97.44 94 GLY A C 1
ATOM 704 O O . GLY A 1 94 ? 14.633 4.043 -2.703 1 97.44 94 GLY A O 1
ATOM 705 N N . ARG A 1 95 ? 16.375 3.838 -4.145 1 98 95 ARG A N 1
ATOM 706 C CA . ARG A 1 95 ? 16.25 5.086 -4.891 1 98 95 ARG A CA 1
ATOM 707 C C . ARG A 1 95 ? 16.172 4.824 -6.391 1 98 95 ARG A C 1
ATOM 709 O O . ARG A 1 95 ? 16.328 3.684 -6.836 1 98 95 ARG A O 1
ATOM 716 N N . GLU A 1 96 ? 15.883 5.945 -7.09 1 98.12 96 GLU A N 1
ATOM 717 C CA . GLU A 1 96 ? 15.836 5.797 -8.539 1 98.12 96 GLU A CA 1
ATOM 718 C C . GLU A 1 96 ? 17.109 5.141 -9.07 1 98.12 96 GLU A C 1
ATOM 720 O O . GLU A 1 96 ? 18.219 5.527 -8.695 1 98.12 96 GLU A O 1
ATOM 725 N N . GLY A 1 97 ? 16.922 4.145 -9.891 1 97.94 97 GLY A N 1
ATOM 726 C CA . GLY A 1 97 ? 18.047 3.432 -10.469 1 97.94 97 GLY A CA 1
ATOM 727 C C . GLY A 1 97 ? 18.391 2.156 -9.719 1 97.94 97 GLY A C 1
ATOM 728 O O . GLY A 1 97 ? 19.078 1.285 -10.258 1 97.94 97 GLY A O 1
ATOM 729 N N . ASP A 1 98 ? 17.984 2.02 -8.484 1 98.62 98 ASP A N 1
ATOM 730 C CA . ASP A 1 98 ? 18.203 0.797 -7.715 1 98.62 98 ASP A CA 1
ATOM 731 C C . ASP A 1 98 ? 17.297 -0.33 -8.211 1 98.62 98 ASP A C 1
ATOM 733 O O . ASP A 1 98 ? 16.312 -0.081 -8.906 1 98.62 98 ASP A O 1
ATOM 737 N N . GLU A 1 99 ? 17.719 -1.557 -7.914 1 98.81 99 GLU A N 1
ATOM 738 C CA . GLU A 1 99 ? 16.875 -2.736 -8.07 1 98.81 99 GLU A CA 1
ATOM 739 C C . GLU A 1 99 ? 16.344 -3.215 -6.727 1 98.81 99 GLU A C 1
ATOM 741 O O . GLU A 1 99 ? 17.109 -3.625 -5.855 1 98.81 99 GLU A O 1
ATOM 746 N N . LEU A 1 100 ? 15.094 -3.113 -6.539 1 98.88 100 LEU A N 1
ATOM 747 C CA . LEU A 1 100 ? 14.445 -3.646 -5.344 1 98.88 100 LEU A CA 1
ATOM 748 C C . LEU A 1 100 ? 14.062 -5.109 -5.539 1 98.88 100 LEU A C 1
ATOM 750 O O . LEU A 1 100 ? 13.234 -5.434 -6.387 1 98.88 100 LEU A O 1
ATOM 754 N N . VAL A 1 101 ? 14.688 -5.969 -4.781 1 98.94 101 VAL A N 1
ATOM 755 C CA . VAL A 1 101 ? 14.438 -7.402 -4.867 1 98.94 101 VAL A CA 1
ATOM 756 C C . VAL A 1 101 ? 13.312 -7.785 -3.914 1 98.94 101 VAL A C 1
ATOM 758 O O . VAL A 1 101 ? 13.328 -7.414 -2.738 1 98.94 101 VAL A O 1
ATOM 761 N N . CYS A 1 102 ? 12.367 -8.492 -4.383 1 98.94 102 CYS A N 1
ATOM 762 C CA . CYS A 1 102 ? 11.188 -8.938 -3.645 1 98.94 102 CYS A CA 1
ATOM 763 C C . CYS A 1 102 ? 11.086 -10.461 -3.654 1 98.94 102 CYS A C 1
ATOM 765 O O . CYS A 1 102 ? 10.945 -11.07 -4.715 1 98.94 102 CYS A O 1
ATOM 767 N N . GLU A 1 103 ? 11.125 -11.031 -2.527 1 98.94 103 GLU A N 1
ATOM 768 C CA . GLU A 1 103 ? 11.008 -12.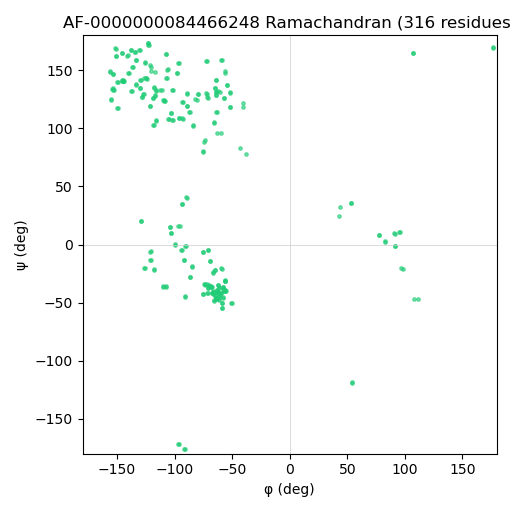477 -2.422 1 98.94 103 GLU A CA 1
ATOM 769 C C . GLU A 1 103 ? 9.75 -12.875 -1.656 1 98.94 103 GLU A C 1
ATOM 771 O O . GLU A 1 103 ? 9.672 -12.688 -0.441 1 98.94 103 GLU A O 1
ATOM 776 N N . GLY A 1 104 ? 8.812 -13.375 -2.373 1 98.81 104 GLY A N 1
ATOM 777 C CA . GLY A 1 104 ? 7.523 -13.758 -1.815 1 98.81 104 GLY A CA 1
ATOM 778 C C . GLY A 1 104 ? 7.418 -15.242 -1.519 1 98.81 104 GLY A C 1
ATOM 779 O O . GLY A 1 104 ? 7.984 -16.062 -2.24 1 98.81 104 GLY A O 1
ATOM 780 N N . THR A 1 105 ? 6.66 -15.578 -0.469 1 98.69 105 THR A N 1
ATOM 781 C CA . THR A 1 105 ? 6.445 -16.969 -0.065 1 98.69 105 THR A CA 1
ATOM 782 C C . THR A 1 105 ? 4.984 -17.203 0.304 1 98.69 105 THR A C 1
ATOM 784 O O . THR A 1 105 ? 4.379 -16.391 1.007 1 98.69 105 THR A O 1
ATOM 787 N N . CYS A 1 106 ? 4.434 -18.25 -0.227 1 96.56 106 CYS A N 1
ATOM 788 C CA . CYS A 1 106 ? 3.184 -18.781 0.317 1 96.56 106 CYS A CA 1
ATOM 789 C C . CYS A 1 106 ? 3.449 -19.703 1.501 1 96.56 106 CYS A C 1
ATOM 791 O O . CYS A 1 106 ? 3.814 -20.859 1.318 1 96.56 106 CYS A O 1
ATOM 793 N N . VAL A 1 107 ? 3.242 -19.203 2.699 1 97.56 107 VAL A N 1
ATOM 794 C CA . VAL A 1 107 ? 3.572 -19.922 3.928 1 97.56 107 VAL A CA 1
ATOM 795 C C . VAL A 1 107 ? 2.598 -21.078 4.125 1 97.56 107 VAL A C 1
ATOM 797 O O . VAL A 1 107 ? 3.006 -22.188 4.496 1 97.56 107 VAL A O 1
ATOM 800 N N . GLN A 1 108 ? 1.374 -20.812 3.859 1 94 108 GLN A N 1
ATOM 801 C CA . GLN A 1 108 ? 0.324 -21.812 4.016 1 94 108 GLN A CA 1
ATOM 802 C C . GLN A 1 108 ? -0.864 -21.5 3.105 1 94 108 GLN A C 1
ATOM 804 O O . GLN A 1 108 ? -1.351 -20.375 3.07 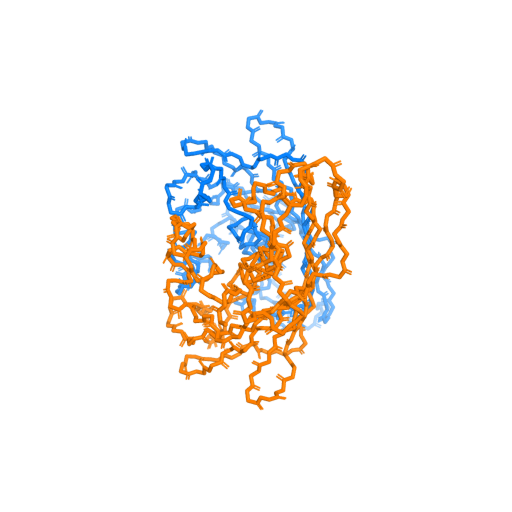1 94 108 GLN A O 1
ATOM 809 N N . GLN A 1 109 ? -1.148 -22.438 2.361 1 89.5 109 GLN A N 1
ATOM 810 C CA . GLN A 1 109 ? -2.379 -22.391 1.578 1 89.5 109 GLN A CA 1
ATOM 811 C C . GLN A 1 109 ? -3.471 -23.25 2.221 1 89.5 109 GLN A C 1
ATOM 813 O O . GLN A 1 109 ? -3.389 -24.484 2.221 1 89.5 109 GLN A O 1
ATOM 818 N N . GLY A 1 110 ? -4.418 -22.562 2.793 1 88.12 110 GLY A N 1
ATOM 819 C CA . GLY A 1 110 ? -5.543 -23.297 3.361 1 88.12 110 GLY A CA 1
ATOM 820 C C . GLY A 1 110 ? -6.734 -23.375 2.426 1 88.12 110 GLY A C 1
ATOM 821 O O . GLY A 1 110 ? -6.625 -23.047 1.242 1 88.12 110 GLY A O 1
ATOM 822 N N . ARG A 1 111 ? -7.848 -23.891 2.961 1 86.69 111 ARG A N 1
ATOM 823 C CA . ARG A 1 111 ? -9.07 -24.031 2.172 1 86.69 111 ARG A CA 1
ATOM 824 C C . ARG A 1 111 ? -9.719 -22.688 1.91 1 86.69 111 ARG A C 1
ATOM 826 O O . ARG A 1 111 ? -10.227 -22.438 0.815 1 86.69 111 ARG A O 1
ATOM 833 N N . ARG A 1 112 ? -9.562 -21.828 2.93 1 91.94 112 ARG A N 1
ATOM 834 C CA . ARG A 1 112 ? -10.297 -20.562 2.822 1 91.94 112 ARG A CA 1
ATOM 835 C C . ARG A 1 112 ? -9.367 -19.375 2.982 1 91.94 112 ARG A C 1
ATOM 837 O O . ARG A 1 112 ? -9.734 -18.234 2.656 1 91.94 112 ARG A O 1
ATOM 844 N N . LEU A 1 113 ? -8.203 -19.688 3.611 1 94 113 LEU A N 1
ATOM 845 C CA . LEU A 1 113 ? -7.23 -18.609 3.816 1 94 113 LEU A CA 1
ATOM 846 C C . LEU A 1 113 ? -5.852 -19.031 3.316 1 94 113 LEU A C 1
ATOM 848 O O . LEU A 1 113 ? -5.441 -20.172 3.498 1 94 113 LEU A O 1
ATOM 852 N N . ALA A 1 114 ? -5.227 -18.094 2.752 1 93.81 114 ALA A N 1
ATOM 853 C CA . ALA A 1 114 ? -3.811 -18.25 2.424 1 93.81 114 ALA A CA 1
ATOM 854 C C . ALA A 1 114 ? -2.959 -17.234 3.164 1 93.81 114 ALA A C 1
ATOM 856 O O . ALA A 1 114 ? -3.342 -16.062 3.281 1 93.81 114 ALA A O 1
ATOM 857 N N . PHE A 1 115 ? -1.876 -17.672 3.723 1 97.44 115 PHE A N 1
ATOM 858 C CA . PHE A 1 115 ? -0.926 -16.828 4.438 1 97.44 115 PHE A CA 1
ATOM 859 C C . PHE A 1 115 ? 0.363 -16.672 3.639 1 97.44 115 PHE A C 1
ATOM 861 O O . PHE A 1 115 ? 1.007 -17.656 3.287 1 97.44 115 PHE A O 1
ATOM 868 N N . THR A 1 116 ? 0.725 -15.469 3.369 1 97.88 116 THR A N 1
ATOM 869 C CA . THR A 1 116 ? 1.88 -15.195 2.523 1 97.88 116 THR A CA 1
ATOM 870 C C . THR A 1 116 ? 2.764 -14.125 3.15 1 97.88 116 THR A C 1
ATOM 872 O O . THR A 1 116 ? 2.324 -13.383 4.035 1 97.88 116 THR A O 1
ATOM 875 N N . ARG A 1 117 ? 4.039 -14.102 2.711 1 98.88 117 ARG A N 1
ATOM 876 C CA . ARG A 1 117 ? 5.035 -13.148 3.186 1 98.88 117 ARG A CA 1
ATOM 877 C C . ARG A 1 117 ? 5.934 -12.68 2.045 1 98.88 117 ARG A C 1
ATOM 879 O O . ARG A 1 117 ? 5.988 -13.312 0.99 1 98.88 117 ARG A O 1
ATOM 886 N N . VAL A 1 118 ? 6.598 -11.594 2.279 1 98.94 118 VAL A N 1
ATOM 887 C CA . VAL A 1 118 ? 7.555 -11.094 1.303 1 98.94 118 VAL A CA 1
ATOM 888 C C . VAL A 1 118 ? 8.68 -10.352 2.02 1 98.94 118 VAL A C 1
ATOM 890 O O . VAL A 1 118 ? 8.445 -9.648 3.006 1 98.94 118 VAL A O 1
ATOM 893 N N . ASN A 1 119 ? 9.875 -10.531 1.564 1 98.94 119 ASN A N 1
ATOM 894 C CA . ASN A 1 119 ? 11.047 -9.758 1.97 1 98.94 119 ASN A CA 1
ATOM 895 C C . ASN A 1 119 ? 11.492 -8.805 0.869 1 98.94 119 ASN A C 1
ATOM 897 O O . ASN A 1 119 ? 11.469 -9.156 -0.312 1 98.94 119 ASN A O 1
ATOM 901 N N . PHE A 1 120 ? 11.938 -7.664 1.237 1 98.94 120 PHE A N 1
ATOM 902 C CA . PHE A 1 120 ? 12.469 -6.656 0.33 1 98.94 120 PHE A CA 1
ATOM 903 C C . PHE A 1 120 ? 13.945 -6.395 0.619 1 98.94 120 PHE A C 1
ATOM 905 O O . PHE A 1 120 ? 14.328 -6.164 1.769 1 98.94 120 PHE A O 1
ATOM 912 N N . SER A 1 121 ? 14.766 -6.367 -0.386 1 98.94 121 SER A N 1
ATOM 913 C CA . SER A 1 121 ? 16.188 -6.082 -0.211 1 98.94 121 SER A CA 1
ATOM 914 C C . SER A 1 121 ? 16.719 -5.195 -1.335 1 98.94 121 SER A C 1
ATOM 916 O O . SER A 1 121 ? 16.234 -5.27 -2.467 1 98.94 121 SER A O 1
ATOM 918 N N . VAL A 1 122 ? 17.625 -4.395 -1.048 1 98.75 122 VAL A N 1
ATOM 919 C CA . VAL A 1 122 ? 18.391 -3.596 -1.994 1 98.75 122 VAL A CA 1
ATOM 920 C C . VAL A 1 122 ? 19.891 -3.812 -1.759 1 98.75 122 VAL A C 1
ATOM 922 O O . VAL A 1 122 ? 20.359 -3.771 -0.618 1 98.75 122 VAL A O 1
ATOM 925 N N . ASN A 1 123 ? 20.609 -4.117 -2.816 1 97.56 123 ASN A N 1
ATOM 926 C CA . ASN A 1 123 ? 22.047 -4.367 -2.723 1 97.56 123 ASN A CA 1
ATOM 927 C C . ASN A 1 123 ? 22.359 -5.43 -1.675 1 97.56 123 ASN A C 1
ATOM 929 O O . ASN A 1 123 ? 23.281 -5.258 -0.865 1 97.56 123 ASN A O 1
ATOM 933 N N . GLY A 1 124 ? 21.469 -6.387 -1.608 1 98.12 124 GLY A N 1
ATOM 934 C CA . GLY A 1 124 ? 21.719 -7.539 -0.756 1 98.12 124 GLY A CA 1
ATOM 935 C C . GLY A 1 124 ? 21.359 -7.293 0.697 1 98.12 124 GLY A C 1
ATOM 936 O O . GLY A 1 124 ? 21.531 -8.172 1.543 1 98.12 124 GLY A O 1
ATOM 937 N N . LYS A 1 125 ? 20.812 -6.137 1.019 1 98.44 125 LYS A N 1
ATOM 938 C CA . LYS A 1 125 ? 20.469 -5.797 2.393 1 98.44 125 LYS A CA 1
ATOM 939 C C . LYS A 1 125 ? 18.953 -5.703 2.561 1 98.44 125 LYS A C 1
ATOM 941 O O . LYS A 1 125 ? 18.266 -5.039 1.772 1 98.44 125 LYS A O 1
ATOM 946 N N . LEU A 1 126 ? 18.453 -6.352 3.645 1 98.88 126 LEU A N 1
ATOM 947 C CA . LEU A 1 126 ? 17.031 -6.309 3.951 1 98.88 126 LEU A CA 1
ATOM 948 C C . LEU A 1 126 ? 16.594 -4.887 4.266 1 98.88 126 LEU A C 1
ATOM 950 O O . LEU A 1 126 ? 17.203 -4.203 5.082 1 98.88 126 LEU A O 1
ATOM 954 N N . CYS A 1 127 ? 15.531 -4.414 3.598 1 98.75 127 CYS A N 1
ATOM 955 C CA . CYS A 1 127 ? 15.062 -3.061 3.863 1 98.75 127 CYS A CA 1
ATOM 956 C C . CYS A 1 127 ? 13.609 -3.07 4.34 1 98.75 127 CYS A C 1
ATOM 958 O O . CYS A 1 127 ? 13.086 -2.041 4.762 1 98.75 127 CYS A O 1
ATOM 960 N N . GLY A 1 128 ? 12.922 -4.227 4.336 1 98.81 128 GLY A N 1
ATOM 961 C CA . GLY A 1 128 ? 11.562 -4.379 4.836 1 98.81 128 GLY A CA 1
ATOM 962 C C . GLY A 1 128 ? 11.008 -5.777 4.633 1 98.81 128 GLY A C 1
ATOM 963 O O . GLY A 1 128 ? 11.609 -6.594 3.932 1 98.81 128 GLY A O 1
ATOM 964 N N . PHE A 1 129 ? 9.891 -6.02 5.254 1 98.94 129 PHE A N 1
ATOM 965 C CA . PHE A 1 129 ? 9.195 -7.285 5.062 1 98.94 129 PHE A CA 1
ATOM 966 C C . PHE A 1 129 ? 7.707 -7.137 5.371 1 98.94 129 PHE A C 1
ATOM 968 O O . PHE A 1 129 ? 7.32 -6.336 6.223 1 98.94 129 PHE A O 1
ATOM 975 N N . GLY A 1 130 ? 6.918 -7.926 4.676 1 98.88 130 GLY A N 1
ATOM 976 C CA . GLY A 1 130 ? 5.477 -7.793 4.797 1 98.88 130 GLY A CA 1
ATOM 977 C C . GLY A 1 130 ? 4.758 -9.125 4.867 1 98.88 130 GLY A C 1
ATOM 978 O O . GLY A 1 130 ? 5.367 -10.18 4.648 1 98.88 130 GLY A O 1
ATOM 979 N N . SER A 1 131 ? 3.551 -9.039 5.23 1 98.88 131 SER A N 1
ATOM 980 C CA . SER A 1 131 ? 2.652 -10.188 5.277 1 98.88 131 SER A CA 1
ATOM 981 C C . SER A 1 131 ? 1.288 -9.852 4.688 1 98.88 131 SER A C 1
ATOM 983 O O . SER A 1 131 ? 0.887 -8.688 4.668 1 98.88 131 SER A O 1
ATOM 985 N N . HIS A 1 132 ? 0.663 -10.852 4.191 1 98.81 132 HIS A N 1
ATOM 986 C CA . HIS A 1 132 ? -0.616 -10.719 3.506 1 98.81 132 HIS A CA 1
ATOM 987 C C . HIS A 1 132 ? -1.472 -11.969 3.68 1 98.81 132 HIS A C 1
ATOM 989 O O . HIS A 1 132 ? -1.044 -13.07 3.334 1 98.81 132 HIS A O 1
ATOM 995 N N . THR A 1 133 ? -2.58 -11.812 4.297 1 98.38 133 THR A N 1
ATOM 996 C CA . THR A 1 133 ? -3.566 -12.883 4.395 1 98.38 133 THR A CA 1
ATOM 997 C C . THR A 1 133 ? -4.703 -12.664 3.402 1 98.38 133 THR A C 1
ATOM 999 O O . THR A 1 133 ? -5.246 -11.555 3.307 1 98.38 133 THR A O 1
ATOM 1002 N N . GLN A 1 134 ? -5.035 -13.703 2.703 1 95.31 134 GLN A N 1
ATOM 1003 C CA . GLN A 1 134 ? -6.027 -13.594 1.64 1 95.31 134 GLN A CA 1
ATOM 1004 C C . GLN A 1 134 ? -7.094 -14.672 1.769 1 95.31 134 GLN A C 1
ATOM 1006 O O . GLN A 1 134 ? -6.785 -15.82 2.105 1 95.31 134 GLN A O 1
ATOM 1011 N N . ALA A 1 135 ? -8.32 -14.266 1.628 1 94.5 135 ALA A N 1
ATOM 1012 C CA . ALA A 1 135 ? -9.391 -15.25 1.463 1 94.5 135 ALA A CA 1
ATOM 1013 C C . ALA A 1 135 ? -9.336 -15.891 0.078 1 94.5 135 ALA A C 1
ATOM 1015 O O . ALA A 1 135 ? -9.211 -15.188 -0.931 1 94.5 135 ALA A O 1
ATOM 1016 N N . VAL A 1 136 ? -9.375 -17.188 0.027 1 90.88 136 VAL A N 1
ATOM 1017 C CA . VAL A 1 136 ? -9.25 -17.938 -1.22 1 90.88 136 VAL A CA 1
ATOM 1018 C C . VAL A 1 136 ? -10.312 -19.016 -1.275 1 90.88 136 VAL A C 1
ATOM 1020 O O . VAL A 1 136 ? -11.031 -19.25 -0.297 1 90.88 136 VAL A O 1
ATOM 1023 N N . ASP A 1 137 ? -10.461 -19.531 -2.482 1 85.56 137 ASP A N 1
ATOM 1024 C CA . ASP A 1 137 ? -11.273 -20.734 -2.691 1 85.56 137 ASP A CA 1
ATOM 1025 C C . ASP A 1 137 ? -10.422 -21.875 -3.256 1 85.56 137 ASP A C 1
ATOM 1027 O O . ASP A 1 137 ? -10.148 -21.922 -4.457 1 85.56 137 ASP A O 1
ATOM 1031 N N . ALA A 1 138 ? -10.062 -22.828 -2.416 1 74.06 138 ALA A N 1
ATOM 1032 C CA . ALA A 1 138 ? -9.125 -23.891 -2.758 1 74.06 138 ALA A CA 1
ATOM 1033 C C . ALA A 1 138 ? -9.695 -24.797 -3.852 1 74.06 138 ALA A C 1
ATOM 1035 O O . ALA A 1 138 ? -8.945 -25.484 -4.543 1 74.06 138 ALA A O 1
ATOM 1036 N N . HIS A 1 139 ? -10.969 -24.781 -3.98 1 73.44 139 HIS A N 1
ATOM 1037 C CA . HIS A 1 139 ? -11.594 -25.641 -4.977 1 73.44 139 HIS A CA 1
ATOM 1038 C C . HIS A 1 139 ? -11.32 -25.141 -6.391 1 73.44 139 HIS A C 1
ATOM 1040 O O . HIS A 1 139 ? -11.523 -25.875 -7.363 1 73.44 139 HIS A O 1
ATOM 1046 N N . LYS A 1 140 ? -10.688 -24.047 -6.422 1 73.12 140 LYS A N 1
ATOM 1047 C CA . LYS A 1 140 ? -10.438 -23.453 -7.73 1 73.12 140 LYS A CA 1
ATOM 1048 C C . LYS A 1 140 ? -8.984 -23.656 -8.156 1 73.12 140 LYS A C 1
ATOM 1050 O O . LYS A 1 140 ? -8.562 -23.156 -9.203 1 73.12 140 LYS A O 1
ATOM 1055 N N . TRP A 1 141 ? -8.328 -24.594 -7.422 1 68.81 141 TRP A N 1
ATOM 1056 C CA . TRP A 1 141 ? -6.922 -24.82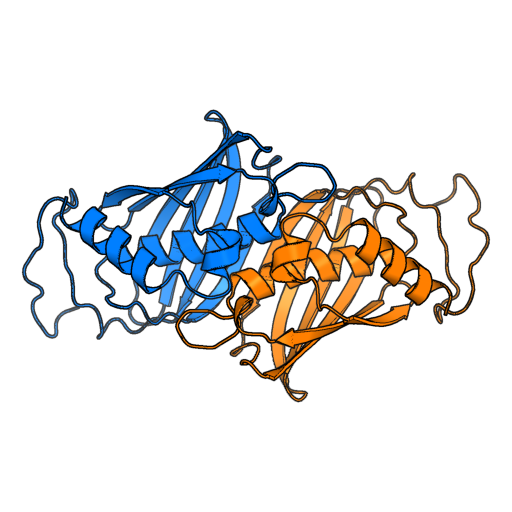8 -7.75 1 68.81 141 TRP A CA 1
ATOM 1057 C C . TRP A 1 141 ? -6.785 -25.734 -8.961 1 68.81 141 TRP A C 1
ATOM 1059 O O . TRP A 1 141 ? -7.395 -26.812 -9.008 1 68.81 141 TRP A O 1
ATOM 1069 N N . THR A 1 142 ? -6.055 -25.219 -9.945 1 74.38 142 THR A N 1
ATOM 1070 C CA . THR A 1 142 ? -6.105 -25.891 -11.234 1 74.38 142 THR A CA 1
ATOM 1071 C C . THR A 1 142 ? -4.715 -26.344 -11.656 1 74.38 142 THR A C 1
ATOM 1073 O O . THR A 1 142 ? -4.574 -27.156 -12.586 1 74.38 142 THR A O 1
ATOM 1076 N N . HIS A 1 143 ? -3.672 -25.875 -11 1 83.25 143 HIS A N 1
ATOM 1077 C CA . HIS A 1 143 ? -2.328 -26.203 -11.461 1 83.25 143 HIS A CA 1
ATOM 1078 C C . HIS A 1 143 ? -1.495 -26.812 -10.336 1 83.25 143 HIS A C 1
ATOM 1080 O O . HIS A 1 143 ? -1.664 -26.438 -9.172 1 83.25 143 HIS A O 1
ATOM 1086 N N . LYS A 1 144 ? -0.698 -27.734 -10.719 1 87.5 144 LYS A N 1
ATOM 1087 C CA . LYS A 1 144 ? 0.308 -28.312 -9.836 1 87.5 144 LYS A CA 1
ATOM 1088 C C . LYS A 1 144 ? 1.662 -28.406 -10.531 1 87.5 144 LYS A C 1
ATOM 1090 O O . LYS A 1 144 ? 1.736 -28.781 -11.703 1 87.5 144 LYS A O 1
ATOM 1095 N N . PHE A 1 145 ? 2.645 -28.078 -9.789 1 91.75 145 PHE A N 1
ATOM 1096 C CA . PHE A 1 145 ? 3.98 -28.094 -10.375 1 91.75 145 PHE A CA 1
ATOM 1097 C C . PHE A 1 145 ? 4.895 -29.047 -9.602 1 91.75 145 PHE A C 1
ATOM 1099 O O . PHE A 1 145 ? 4.645 -29.328 -8.43 1 91.75 145 PHE A O 1
ATOM 1106 N N . SER A 1 146 ? 5.938 -29.562 -10.336 1 94.31 146 SER A N 1
ATOM 1107 C CA . SER A 1 146 ? 6.996 -30.281 -9.625 1 94.31 146 SER A CA 1
ATOM 1108 C C . SER A 1 146 ? 7.672 -29.375 -8.602 1 94.31 146 SER A C 1
ATOM 1110 O O . SER A 1 146 ? 7.598 -28.141 -8.703 1 94.31 146 SER A O 1
ATOM 1112 N N . ALA A 1 147 ? 8.297 -29.906 -7.66 1 93.88 147 ALA A N 1
ATOM 1113 C CA . ALA A 1 147 ? 8.891 -29.172 -6.555 1 93.88 147 ALA A CA 1
ATOM 1114 C C . ALA A 1 147 ? 9.867 -28.109 -7.066 1 93.88 147 ALA A C 1
ATOM 1116 O O . ALA A 1 147 ? 9.992 -27.047 -6.477 1 93.88 147 ALA A O 1
ATOM 1117 N N . ASP A 1 148 ? 10.492 -28.391 -8.164 1 95.5 148 ASP A N 1
ATOM 1118 C CA . ASP A 1 148 ? 11.477 -27.469 -8.719 1 95.5 148 ASP A CA 1
ATOM 1119 C C . ASP A 1 148 ? 10.82 -26.484 -9.68 1 95.5 148 ASP A C 1
ATOM 1121 O O . ASP A 1 148 ? 11.484 -25.594 -10.227 1 95.5 148 ASP A O 1
ATOM 1125 N N . GLY A 1 149 ? 9.523 -26.562 -9.938 1 95 149 GLY A N 1
ATOM 1126 C CA . GLY A 1 149 ? 8.758 -25.641 -10.766 1 95 149 GLY A CA 1
ATOM 1127 C C . GLY A 1 149 ? 8.953 -25.875 -12.25 1 95 149 GLY A C 1
ATOM 1128 O O . GLY A 1 149 ? 8.422 -25.125 -13.07 1 95 149 GLY A O 1
ATOM 1129 N N . GLU A 1 150 ? 9.656 -26.984 -12.625 1 96.5 150 GLU A N 1
ATOM 1130 C CA . GLU A 1 150 ? 10.047 -27.172 -14.016 1 96.5 150 GLU A CA 1
ATOM 1131 C C . GLU A 1 150 ? 8.938 -27.859 -14.805 1 96.5 150 GLU A C 1
ATOM 1133 O O . GLU A 1 150 ? 8.797 -27.641 -16.016 1 96.5 150 GLU A O 1
ATOM 1138 N N . LYS A 1 151 ? 8.125 -28.672 -14.094 1 95.31 151 LYS A N 1
ATOM 1139 C CA . LYS A 1 151 ? 7.133 -29.469 -14.797 1 95.31 151 LYS A CA 1
ATOM 1140 C C . LYS A 1 151 ? 5.73 -29.219 -14.25 1 95.31 151 LYS A C 1
ATOM 1142 O O . LYS A 1 151 ? 5.551 -29.031 -13.047 1 95.31 151 LYS A O 1
ATOM 1147 N N . LEU A 1 152 ? 4.805 -29.234 -15.195 1 91.5 152 LEU A N 1
ATOM 1148 C CA . LEU A 1 152 ? 3.395 -29.281 -14.82 1 91.5 152 LEU A CA 1
ATOM 1149 C C . LEU A 1 152 ? 2.973 -30.703 -14.461 1 91.5 152 LEU A C 1
ATOM 1151 O O . LEU A 1 152 ? 3.307 -31.641 -15.172 1 91.5 152 LEU A O 1
ATOM 1155 N N . LEU A 1 153 ? 2.324 -30.859 -13.289 1 90.31 153 LEU A N 1
ATOM 1156 C CA . LEU A 1 153 ? 1.872 -32.156 -12.836 1 90.31 153 LEU A CA 1
ATOM 1157 C C . LEU A 1 153 ? 0.36 -32.281 -12.969 1 90.31 153 LEU A C 1
ATOM 1159 O O . LEU A 1 153 ? -0.359 -31.297 -12.953 1 90.31 153 LEU A O 1
ATOM 1163 N N . PRO A 1 154 ? -0.108 -33.5 -13.195 1 84.75 154 PRO A N 1
ATOM 1164 C CA . PRO A 1 154 ? -1.561 -33.688 -13.25 1 84.75 154 PRO A CA 1
ATOM 1165 C C . PRO A 1 154 ? -2.252 -33.312 -11.938 1 84.75 154 PRO A C 1
ATOM 1167 O O . PRO A 1 154 ? -1.705 -33.562 -10.859 1 84.75 154 PRO A O 1
ATOM 1170 N N . VAL A 1 155 ? -3.301 -32.531 -12.008 1 77.56 155 VAL A N 1
ATOM 1171 C CA . VAL A 1 155 ? -4.098 -32.188 -10.844 1 77.56 155 VAL A CA 1
ATOM 1172 C C . VAL A 1 155 ? -5.258 -33.156 -10.68 1 77.56 155 VAL A C 1
ATOM 1174 O O . VAL A 1 155 ? -5.961 -33.469 -11.648 1 77.56 155 VAL A O 1
ATOM 1177 N N . GLU A 1 156 ? -5.23 -34.094 -9.625 1 62.53 156 GLU A N 1
ATOM 1178 C CA . GLU A 1 156 ? -6.367 -35 -9.406 1 62.53 156 GLU A CA 1
ATOM 1179 C C . GLU A 1 156 ? -7.609 -34.219 -8.984 1 62.53 156 GLU A C 1
ATOM 1181 O O . GLU A 1 156 ? -7.539 -33.344 -8.102 1 62.53 156 GLU A O 1
ATOM 1186 N N . GLN A 1 157 ? -8.562 -33.969 -9.672 1 52.66 157 GLN A N 1
ATOM 1187 C CA . GLN A 1 157 ? -9.883 -33.375 -9.453 1 52.66 157 GLN A CA 1
ATOM 1188 C C . GLN A 1 157 ? -10.5 -33.875 -8.148 1 52.66 157 GLN A C 1
ATOM 1190 O O . GLN A 1 157 ? -10.414 -35.062 -7.832 1 52.66 157 GLN A O 1
ATOM 1195 N N . GLY A 1 158 ? -10.852 -33.094 -7.047 1 51.28 158 GLY A N 1
ATOM 1196 C CA . GLY A 1 158 ? -11.57 -33.469 -5.832 1 51.28 158 GLY A CA 1
ATOM 1197 C C . GLY A 1 158 ? -10.695 -33.438 -4.59 1 51.28 158 GLY A C 1
ATOM 1198 O O . GLY A 1 158 ? -11.195 -33.5 -3.469 1 51.28 158 GLY A O 1
ATOM 1199 N N . LYS A 1 159 ? -9.477 -33.969 -4.508 1 48.06 159 LYS A N 1
ATOM 1200 C CA . LYS A 1 159 ? -8.625 -34.125 -3.334 1 48.06 159 LYS A CA 1
ATOM 1201 C C . LYS A 1 159 ? -7.742 -32.906 -3.123 1 48.06 159 LYS A C 1
ATOM 1203 O O . LYS A 1 159 ? -6.766 -32.969 -2.371 1 48.06 159 LYS A O 1
ATOM 1208 N N . LEU A 1 160 ? -8.086 -31.734 -3.273 1 41.84 160 LEU A N 1
ATOM 1209 C CA . LEU A 1 160 ? -7.164 -30.812 -2.629 1 41.84 160 LEU A CA 1
ATOM 1210 C C . LEU A 1 160 ? -7.289 -30.891 -1.112 1 41.84 160 LEU A C 1
ATOM 1212 O O . LEU A 1 160 ? -8.398 -30.969 -0.579 1 41.84 160 LEU A O 1
ATOM 1216 N N . MET B 1 1 ? -9.891 28.062 8.812 1 93.75 1 MET B N 1
ATOM 1217 C CA . MET B 1 1 ? -9.57 27.266 7.629 1 93.75 1 MET B CA 1
ATOM 1218 C C . MET B 1 1 ? -8.062 27.172 7.426 1 93.75 1 MET B C 1
ATOM 1220 O O . MET B 1 1 ? -7.602 26.828 6.332 1 93.75 1 MET B O 1
ATOM 1224 N N . ALA B 1 2 ? -7.387 27.594 8.539 1 94.81 2 ALA B N 1
ATOM 1225 C CA . ALA B 1 2 ? -5.93 27.625 8.445 1 94.81 2 ALA B CA 1
ATOM 1226 C C . ALA B 1 2 ? -5.355 26.219 8.297 1 94.81 2 ALA B C 1
ATOM 1228 O O . ALA B 1 2 ? -4.461 25.984 7.48 1 94.81 2 ALA B O 1
ATOM 1229 N N . CYS B 1 3 ? -5.875 25.344 9.016 1 94.88 3 CYS B N 1
ATOM 1230 C CA . CYS B 1 3 ? -5.352 23.984 9.031 1 94.88 3 CYS B CA 1
ATOM 1231 C C . CYS B 1 3 ? -5.543 23.312 7.676 1 94.88 3 CYS B C 1
ATOM 1233 O O . CYS B 1 3 ? -4.598 22.766 7.109 1 94.88 3 CYS B O 1
ATOM 1235 N N . ILE B 1 4 ? -6.75 23.391 7.121 1 96.81 4 ILE B N 1
ATOM 1236 C CA . ILE B 1 4 ? -7.035 22.703 5.867 1 96.81 4 ILE B CA 1
ATOM 1237 C C . ILE B 1 4 ? -6.234 23.344 4.734 1 96.81 4 ILE B C 1
ATOM 1239 O O . ILE B 1 4 ? -5.77 22.656 3.824 1 96.81 4 ILE B O 1
ATOM 1243 N N . LYS B 1 5 ? -6.059 24.594 4.75 1 95.38 5 LYS B N 1
ATOM 1244 C CA . LYS B 1 5 ? -5.23 25.266 3.752 1 95.38 5 LYS B CA 1
ATOM 1245 C C . LYS B 1 5 ? -3.795 24.75 3.799 1 95.38 5 LYS B C 1
ATOM 1247 O O . LYS B 1 5 ? -3.193 24.484 2.758 1 95.38 5 LYS B O 1
ATOM 1252 N N . PHE B 1 6 ? -3.299 24.641 5.016 1 93.19 6 PHE B N 1
ATOM 1253 C CA . PHE B 1 6 ? -1.938 24.156 5.203 1 93.19 6 PHE B CA 1
ATOM 1254 C C . PHE B 1 6 ? -1.795 22.719 4.676 1 93.19 6 PHE B C 1
ATOM 1256 O O . PHE B 1 6 ? -0.845 22.422 3.953 1 93.19 6 PHE B O 1
ATOM 1263 N N . VAL B 1 7 ? -2.711 21.859 5.02 1 94.56 7 VAL B N 1
ATOM 1264 C CA . VAL B 1 7 ? -2.648 20.453 4.66 1 94.56 7 VAL B CA 1
ATOM 1265 C C . VAL B 1 7 ? -2.781 20.297 3.146 1 94.56 7 VAL B C 1
ATOM 1267 O O . VAL B 1 7 ? -2.09 19.469 2.537 1 94.56 7 VAL B O 1
ATOM 1270 N N . ARG B 1 8 ? -3.652 21.047 2.479 1 95.69 8 ARG B N 1
ATOM 1271 C CA . ARG B 1 8 ? -3.803 21.016 1.026 1 95.69 8 ARG B CA 1
ATOM 1272 C C . ARG B 1 8 ? -2.516 21.438 0.331 1 95.69 8 ARG B C 1
ATOM 1274 O O . ARG B 1 8 ? -2.105 20.828 -0.66 1 95.69 8 ARG B O 1
ATOM 1281 N N . GLU B 1 9 ? -1.878 22.453 0.832 1 93.06 9 GLU B N 1
ATOM 1282 C CA . GLU B 1 9 ? -0.612 22.906 0.267 1 93.06 9 GLU B CA 1
ATOM 1283 C C . GLU B 1 9 ? 0.481 21.859 0.436 1 93.06 9 GLU B C 1
ATOM 1285 O O . GLU B 1 9 ? 1.285 21.641 -0.472 1 93.06 9 GLU B O 1
ATOM 1290 N N . ALA B 1 10 ? 0.495 21.297 1.653 1 91.44 10 ALA B N 1
ATOM 1291 C CA . ALA B 1 10 ? 1.47 20.234 1.913 1 91.44 10 ALA B CA 1
ATOM 1292 C C . ALA B 1 10 ? 1.299 19.078 0.931 1 91.44 10 ALA B C 1
ATOM 1294 O O . ALA B 1 10 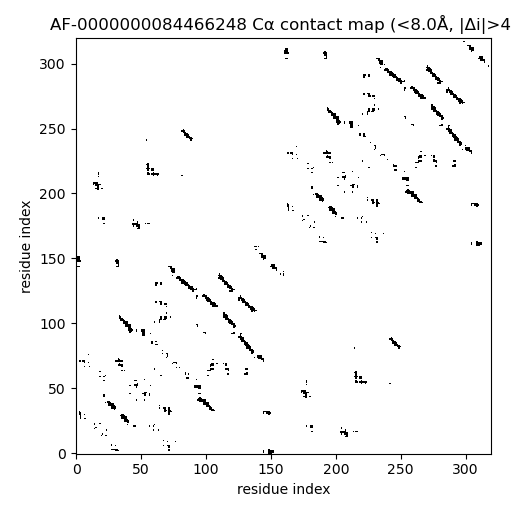? 2.281 18.578 0.38 1 91.44 10 ALA B O 1
ATOM 1295 N N . PHE B 1 11 ? 0.063 18.672 0.724 1 94.81 11 PHE B N 1
ATOM 1296 C CA . PHE B 1 11 ? -0.198 17.578 -0.202 1 94.81 11 PHE B CA 1
ATOM 1297 C C . PHE B 1 11 ? 0.208 17.969 -1.621 1 94.81 11 PHE B C 1
ATOM 1299 O O . PHE B 1 11 ? 0.833 17.172 -2.328 1 94.81 11 PHE B O 1
ATOM 1306 N N . GLU B 1 12 ? -0.161 19.109 -2.064 1 93.75 12 GLU B N 1
ATOM 1307 C CA . GLU B 1 12 ? 0.172 19.578 -3.408 1 93.75 12 GLU B CA 1
ATOM 1308 C C . GLU B 1 12 ? 1.679 19.547 -3.645 1 93.75 12 GLU B C 1
ATOM 1310 O O . GLU B 1 12 ? 2.137 19.141 -4.715 1 93.75 12 GLU B O 1
ATOM 1315 N N . LYS B 1 13 ? 2.432 19.906 -2.689 1 91.5 13 LYS B N 1
ATOM 1316 C CA . LYS B 1 13 ? 3.887 19.953 -2.801 1 91.5 13 LYS B CA 1
ATOM 1317 C C . LYS B 1 13 ? 4.477 18.547 -2.783 1 91.5 13 LYS B C 1
ATOM 1319 O O . LYS B 1 13 ? 5.477 18.281 -3.449 1 91.5 13 LYS B O 1
ATOM 1324 N N . SER B 1 14 ? 3.838 17.688 -2.025 1 92 14 SER B N 1
ATOM 1325 C CA . SER B 1 14 ? 4.418 16.359 -1.795 1 92 14 SER B CA 1
ATOM 1326 C C . SER B 1 14 ? 3.908 15.352 -2.814 1 92 14 SER B C 1
ATOM 1328 O O . SER B 1 14 ? 4.457 14.258 -2.938 1 92 14 SER B O 1
ATOM 1330 N N . CYS B 1 15 ? 2.826 15.719 -3.562 1 95.06 15 CYS B N 1
ATOM 1331 C CA . CYS B 1 15 ? 2.219 14.781 -4.5 1 95.06 15 CYS B CA 1
ATOM 1332 C C . CYS B 1 15 ? 3.076 14.625 -5.75 1 95.06 15 CYS B C 1
ATOM 1334 O O . CYS B 1 15 ? 2.785 15.227 -6.785 1 95.06 15 CYS B O 1
ATOM 1336 N N . VAL B 1 16 ? 4.074 13.867 -5.719 1 95.38 16 VAL B N 1
ATOM 1337 C CA . VAL B 1 16 ? 5.016 13.57 -6.797 1 95.38 16 VAL B CA 1
ATOM 1338 C C . VAL B 1 16 ? 5.191 12.055 -6.918 1 95.38 16 VAL B C 1
ATOM 1340 O O . VAL B 1 16 ? 4.723 11.297 -6.066 1 95.38 16 VAL B O 1
ATOM 1343 N N . GLY B 1 17 ? 5.809 11.656 -8.031 1 97.56 17 GLY B N 1
ATOM 1344 C CA . GLY B 1 17 ? 6.141 10.25 -8.18 1 97.56 17 GLY B CA 1
ATOM 1345 C C . GLY B 1 17 ? 4.945 9.328 -7.996 1 97.56 17 GLY B C 1
ATOM 1346 O O . GLY B 1 17 ? 3.934 9.477 -8.688 1 97.56 17 GLY B O 1
ATOM 1347 N N . HIS B 1 18 ? 5.039 8.477 -7 1 98.5 18 HIS B N 1
ATOM 1348 C CA . HIS B 1 18 ? 4.016 7.465 -6.742 1 98.5 18 HIS B CA 1
ATOM 1349 C C . HIS B 1 18 ? 2.656 8.109 -6.492 1 98.5 18 HIS B C 1
ATOM 1351 O O . HIS B 1 18 ? 1.658 7.723 -7.105 1 98.5 18 HIS B O 1
ATOM 1357 N N . ASP B 1 19 ? 2.615 9.094 -5.594 1 98 19 ASP B N 1
ATOM 1358 C CA . ASP B 1 19 ? 1.345 9.719 -5.246 1 98 19 ASP B CA 1
ATOM 1359 C C . ASP B 1 19 ? 0.72 10.398 -6.465 1 98 19 ASP B C 1
ATOM 1361 O O . ASP B 1 19 ? -0.504 10.422 -6.609 1 98 19 ASP B O 1
ATOM 1365 N N . LYS B 1 20 ? 1.531 10.938 -7.293 1 97.94 20 LYS B N 1
ATOM 1366 C CA . LYS B 1 20 ? 1.021 11.617 -8.484 1 97.94 20 LYS B CA 1
ATOM 1367 C C . LYS B 1 20 ? 0.297 10.633 -9.406 1 97.94 20 LYS B C 1
ATOM 1369 O O . LYS B 1 20 ? -0.764 10.953 -9.945 1 97.94 20 LYS B O 1
ATOM 1374 N N . VAL B 1 21 ? 0.785 9.461 -9.555 1 97.94 21 VAL B N 1
ATOM 1375 C CA . VAL B 1 21 ? 0.196 8.523 -10.516 1 97.94 21 VAL B CA 1
ATOM 1376 C C . VAL B 1 21 ? -0.972 7.789 -9.867 1 97.94 21 VAL B C 1
ATOM 1378 O O . VAL B 1 21 ? -1.875 7.312 -10.555 1 97.94 21 VAL B O 1
ATOM 1381 N N . VAL B 1 22 ? -1.043 7.773 -8.547 1 98.38 22 VAL B N 1
ATOM 1382 C CA . VAL B 1 22 ? -2.051 6.953 -7.879 1 98.38 22 VAL B CA 1
ATOM 1383 C C . VAL B 1 22 ? -3.143 7.848 -7.297 1 98.38 22 VAL B C 1
ATOM 1385 O O . VAL B 1 22 ? -4.32 7.484 -7.305 1 98.38 22 VAL B O 1
ATOM 1388 N N . LEU B 1 23 ? -2.709 9.047 -6.801 1 98.31 23 LEU B N 1
ATOM 1389 C CA . LEU B 1 23 ? -3.611 9.781 -5.918 1 98.31 23 LEU B CA 1
ATOM 1390 C C . LEU B 1 23 ? -3.766 11.227 -6.371 1 98.31 23 LEU B C 1
ATOM 1392 O O . LEU B 1 23 ? -4.074 12.102 -5.566 1 98.31 23 LEU B O 1
ATOM 1396 N N . SER B 1 24 ? -3.469 11.516 -7.594 1 95.38 24 SER B N 1
ATOM 1397 C CA . SER B 1 24 ? -3.5 12.898 -8.062 1 95.38 24 SER B CA 1
ATOM 1398 C C . SER B 1 24 ? -4.887 13.508 -7.895 1 95.38 24 SER B C 1
ATOM 1400 O O . SER B 1 24 ? -5.027 14.734 -7.828 1 95.38 24 SER B O 1
ATOM 1402 N N . ASN B 1 25 ? -5.934 12.695 -7.77 1 96.44 25 ASN B N 1
ATOM 1403 C CA . ASN B 1 25 ? -7.301 13.203 -7.672 1 96.44 25 ASN B CA 1
ATOM 1404 C C . ASN B 1 25 ? -7.816 13.148 -6.238 1 96.44 25 ASN B C 1
ATOM 1406 O O . ASN B 1 25 ? -9.023 13.281 -6.004 1 96.44 25 ASN B O 1
ATOM 1410 N N . LEU B 1 26 ? -7.012 12.875 -5.273 1 98.75 26 LEU B N 1
ATOM 1411 C CA . LEU B 1 26 ? -7.414 12.867 -3.871 1 98.75 26 LEU B CA 1
ATOM 1412 C C . LEU B 1 26 ? -7.836 14.258 -3.42 1 98.75 26 LEU B C 1
ATOM 1414 O O . LEU B 1 26 ? -7.137 15.242 -3.68 1 98.75 26 LEU B O 1
ATOM 1418 N N . GLN B 1 27 ? -8.945 14.328 -2.791 1 98.81 27 GLN B N 1
ATOM 1419 C CA . GLN B 1 27 ? -9.484 15.602 -2.314 1 98.81 27 GLN B CA 1
ATOM 1420 C C . GLN B 1 27 ? -9.43 15.68 -0.792 1 98.81 27 GLN B C 1
ATOM 1422 O O . GLN B 1 27 ? -9.961 14.812 -0.097 1 98.81 27 GLN B O 1
ATOM 1427 N N . ILE B 1 28 ? -8.805 16.703 -0.279 1 98.69 28 ILE B N 1
ATOM 1428 C CA . ILE B 1 28 ? -8.828 16.984 1.152 1 98.69 28 ILE B CA 1
ATOM 1429 C C . ILE B 1 28 ? -10.023 17.875 1.482 1 98.69 28 ILE B C 1
ATOM 1431 O O . ILE B 1 28 ? -10.078 19.031 1.046 1 98.69 28 ILE B O 1
ATOM 1435 N N . VAL B 1 29 ? -10.938 17.422 2.314 1 98.81 29 VAL B N 1
ATOM 1436 C CA . VAL B 1 29 ? -12.211 18.141 2.393 1 98.81 29 VAL B CA 1
ATOM 1437 C C . VAL B 1 29 ? -12.414 18.688 3.803 1 98.81 29 VAL B C 1
ATOM 1439 O O . VAL B 1 29 ? -13.242 19.562 4.02 1 98.81 29 VAL B O 1
ATOM 1442 N N . GLU B 1 30 ? -11.75 18.141 4.805 1 98.75 30 GLU B N 1
ATOM 1443 C CA . GLU B 1 30 ? -11.781 18.609 6.188 1 98.75 30 GLU B CA 1
ATOM 1444 C C . GLU B 1 30 ? -10.43 18.406 6.867 1 98.75 30 GLU B C 1
ATOM 1446 O O . GLU B 1 30 ? -9.758 17.406 6.633 1 98.75 30 GLU B O 1
ATOM 1451 N N . ALA B 1 31 ? -10.039 19.375 7.664 1 97.81 31 ALA B N 1
ATOM 1452 C CA . ALA B 1 31 ? -8.836 19.219 8.477 1 97.81 31 ALA B CA 1
ATOM 1453 C C . ALA B 1 31 ? -8.906 20.078 9.734 1 97.81 31 ALA B C 1
ATOM 1455 O O . ALA B 1 31 ? -9.312 21.25 9.672 1 97.81 31 ALA B O 1
ATOM 1456 N N . ARG B 1 32 ? -8.586 19.562 10.742 1 97.06 32 ARG B N 1
ATOM 1457 C CA . ARG B 1 32 ? -8.336 20.188 12.039 1 97.06 32 ARG B CA 1
ATOM 1458 C C . ARG B 1 32 ? -7.23 19.469 12.789 1 97.06 32 ARG B C 1
ATOM 1460 O O . ARG B 1 32 ? -6.852 18.344 12.422 1 97.06 32 ARG B O 1
ATOM 1467 N N . PRO B 1 33 ? -6.68 20.047 13.797 1 94.94 33 PRO B N 1
ATOM 1468 C CA . PRO B 1 33 ? -5.555 19.391 14.469 1 94.94 33 PRO B CA 1
ATOM 1469 C C . PRO B 1 33 ? -5.867 17.953 14.867 1 94.94 33 PRO B C 1
ATOM 1471 O O . PRO B 1 33 ? -6.801 17.703 15.641 1 94.94 33 PRO B O 1
ATOM 1474 N N . GLY B 1 34 ? -5.098 17.062 14.297 1 95.44 34 GLY B N 1
ATOM 1475 C CA . GLY B 1 34 ? -5.184 15.648 14.641 1 95.44 34 GLY B CA 1
ATOM 1476 C C . GLY B 1 34 ? -6.148 14.875 13.758 1 95.44 34 GLY B C 1
ATOM 1477 O O . GLY B 1 34 ? -6.309 13.664 13.922 1 95.44 34 GLY B O 1
ATOM 1478 N N . TYR B 1 35 ? -6.797 15.594 12.828 1 98.06 35 TYR B N 1
ATOM 1479 C CA . TYR B 1 35 ? -7.816 14.93 12.023 1 98.06 35 TYR B CA 1
ATOM 1480 C C . TYR B 1 35 ? -7.82 15.469 10.594 1 98.06 35 TYR B C 1
ATOM 1482 O O . TYR B 1 35 ? -7.711 16.688 10.383 1 98.06 35 TYR B O 1
ATOM 1490 N N . VAL B 1 36 ? -8.023 14.531 9.648 1 98.31 36 VAL B N 1
ATOM 1491 C CA . VAL B 1 36 ? -8.195 14.93 8.258 1 98.31 36 VAL B CA 1
ATOM 1492 C C . VAL B 1 36 ? -9.203 14.008 7.582 1 98.31 36 VAL B C 1
ATOM 1494 O O . VAL B 1 36 ? -9.273 12.812 7.887 1 98.31 36 VAL B O 1
ATOM 1497 N N . LYS B 1 37 ? -10.023 14.555 6.746 1 98.94 37 LYS B N 1
ATOM 1498 C CA . LYS B 1 37 ? -10.945 13.797 5.898 1 98.94 37 LYS B CA 1
ATOM 1499 C C . LYS B 1 37 ? -10.625 14.008 4.422 1 98.94 37 LYS B C 1
ATOM 1501 O O . LYS B 1 37 ? -10.523 15.148 3.959 1 98.94 37 LYS B O 1
ATOM 1506 N N . CYS B 1 38 ? -10.484 12.961 3.713 1 98.94 38 CYS B N 1
ATOM 1507 C CA . CYS B 1 38 ? -10.219 12.984 2.279 1 98.94 38 CYS B CA 1
ATOM 1508 C C . CYS B 1 38 ? -11.242 12.148 1.519 1 98.94 38 CYS B C 1
ATOM 1510 O O . CYS B 1 38 ? -11.891 11.273 2.098 1 98.94 38 CYS B O 1
ATOM 1512 N N . ILE B 1 39 ? -11.375 12.484 0.271 1 98.94 39 ILE B N 1
ATOM 1513 C CA . ILE B 1 39 ? -12.203 11.711 -0.646 1 98.94 39 ILE B CA 1
ATOM 1514 C C . ILE B 1 39 ? -11.406 11.367 -1.9 1 98.94 39 ILE B C 1
ATOM 1516 O O . ILE B 1 39 ? -10.805 12.242 -2.525 1 98.94 39 ILE B O 1
ATOM 1520 N N . LEU B 1 40 ? -11.383 10.117 -2.207 1 98.94 40 LEU B N 1
ATOM 1521 C CA . LEU B 1 40 ? -10.82 9.68 -3.48 1 98.94 40 LEU B CA 1
ATOM 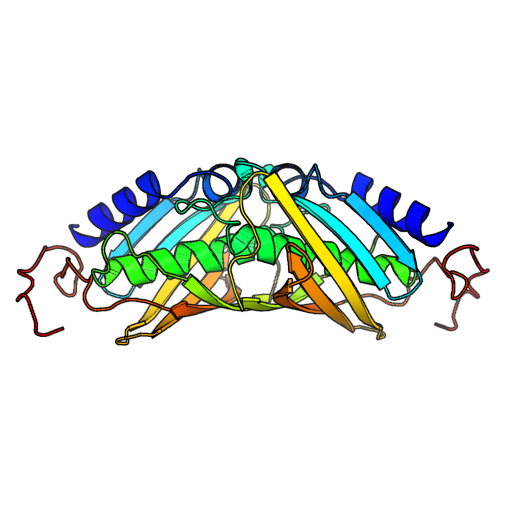1522 C C . LEU B 1 40 ? -11.93 9.281 -4.453 1 98.94 40 LEU B C 1
ATOM 1524 O O . LEU B 1 40 ? -12.609 8.273 -4.246 1 98.94 40 LEU B O 1
ATOM 1528 N N . PRO B 1 41 ? -12.172 10.078 -5.48 1 98.81 41 PRO B N 1
ATOM 1529 C CA . PRO B 1 41 ? -12.969 9.531 -6.578 1 98.81 41 PRO B CA 1
ATOM 1530 C C . PRO B 1 41 ? -12.273 8.359 -7.273 1 98.81 41 PRO B C 1
ATOM 1532 O O . PRO B 1 41 ? -11.242 8.539 -7.918 1 98.81 41 PRO B O 1
ATOM 1535 N N . VAL B 1 42 ? -12.852 7.195 -7.16 1 98.62 42 VAL B N 1
ATOM 1536 C CA . VAL B 1 42 ? -12.211 5.988 -7.668 1 98.62 42 VAL B CA 1
ATOM 1537 C C . VAL B 1 42 ? -12.242 5.988 -9.195 1 98.62 42 VAL B C 1
ATOM 1539 O O . VAL B 1 42 ? -13.305 6.156 -9.797 1 98.62 42 VAL B O 1
ATOM 1542 N N . GLN B 1 43 ? -11.141 5.828 -9.812 1 98.5 43 GLN B N 1
ATOM 1543 C CA . GLN B 1 43 ? -10.984 5.82 -11.266 1 98.5 43 GLN B CA 1
ATOM 1544 C C . GLN B 1 43 ? -10.336 4.527 -11.742 1 98.5 43 GLN B C 1
ATOM 1546 O O . GLN B 1 43 ? -9.914 3.703 -10.93 1 98.5 43 GLN B O 1
ATOM 1551 N N . ALA B 1 44 ? -10.25 4.316 -13.016 1 98.19 44 ALA B N 1
ATOM 1552 C CA . ALA B 1 44 ? -9.789 3.072 -13.617 1 98.19 44 ALA B CA 1
ATOM 1553 C C . ALA B 1 44 ? -8.375 2.727 -13.156 1 98.19 44 ALA B C 1
ATOM 1555 O O . ALA B 1 44 ? -8.062 1.558 -12.914 1 98.19 44 ALA B O 1
ATOM 1556 N N . HIS B 1 45 ? -7.473 3.711 -12.969 1 98.19 45 HIS B N 1
ATOM 1557 C CA . HIS B 1 45 ? -6.074 3.459 -12.648 1 98.19 45 HIS B CA 1
ATOM 1558 C C . HIS B 1 45 ? -5.91 3.031 -11.195 1 98.19 45 HIS B C 1
ATOM 1560 O O . HIS B 1 45 ? -4.812 2.678 -10.766 1 98.19 45 HIS B O 1
ATOM 1566 N N . ASN B 1 46 ? -7.016 3.076 -10.375 1 98.56 46 ASN B N 1
ATOM 1567 C CA . ASN B 1 46 ? -6.977 2.654 -8.977 1 98.56 46 ASN B CA 1
ATOM 1568 C C . ASN B 1 46 ? -7.398 1.195 -8.82 1 98.56 46 ASN B C 1
ATOM 1570 O O . ASN B 1 46 ? -7.324 0.638 -7.723 1 98.56 46 ASN B O 1
ATOM 1574 N N . LEU B 1 47 ? -7.824 0.555 -9.875 1 98.06 47 LEU B N 1
ATOM 1575 C CA . LEU B 1 47 ? -8.578 -0.691 -9.758 1 98.06 47 LEU B CA 1
ATOM 1576 C C . LEU B 1 47 ? -7.656 -1.896 -9.922 1 98.06 47 LEU B C 1
ATOM 1578 O O . LEU B 1 47 ? -6.559 -1.775 -10.469 1 98.06 47 LEU B O 1
ATOM 1582 N N . ASN B 1 48 ? -8.125 -3.006 -9.352 1 95.75 48 ASN B N 1
ATOM 1583 C CA . ASN B 1 48 ? -7.535 -4.305 -9.648 1 95.75 48 ASN B CA 1
ATOM 1584 C C . ASN B 1 48 ? -8.242 -4.988 -10.82 1 95.75 48 ASN B C 1
ATOM 1586 O O . ASN B 1 48 ? -9.094 -4.391 -11.469 1 95.75 48 ASN B O 1
ATOM 1590 N N . THR B 1 49 ? -7.824 -6.191 -11.102 1 92.94 49 THR B N 1
ATOM 1591 C CA . THR B 1 49 ? -8.32 -6.898 -12.273 1 92.94 49 THR B CA 1
ATOM 1592 C C . THR B 1 49 ? -9.781 -7.281 -12.102 1 92.94 49 THR B C 1
ATOM 1594 O O . THR B 1 49 ? -10.469 -7.613 -13.07 1 92.94 49 THR B O 1
ATOM 1597 N N . PHE B 1 50 ? -10.305 -7.203 -10.875 1 92.25 50 PHE B N 1
ATOM 1598 C CA . PHE B 1 50 ? -11.68 -7.598 -10.617 1 92.25 50 PHE B CA 1
ATOM 1599 C C . PHE B 1 50 ? -12.594 -6.375 -10.562 1 92.25 50 PHE B C 1
ATOM 1601 O O . PHE B 1 50 ? -13.773 -6.492 -10.242 1 92.25 50 PHE B O 1
ATOM 1608 N N . GLY B 1 51 ? -12.039 -5.227 -10.75 1 95.19 51 GLY B N 1
ATOM 1609 C CA . GLY B 1 51 ? -12.836 -4.02 -10.891 1 95.19 51 GLY B CA 1
ATOM 1610 C C . GLY B 1 51 ? -13.102 -3.314 -9.578 1 95.19 51 GLY B C 1
ATOM 1611 O O . GLY B 1 51 ? -13.969 -2.443 -9.492 1 95.19 51 GLY B O 1
ATOM 1612 N N . THR B 1 52 ? -12.461 -3.734 -8.578 1 96.88 52 THR B N 1
ATOM 1613 C CA . THR B 1 52 ? -12.531 -3.029 -7.301 1 96.88 52 THR B CA 1
ATOM 1614 C C . THR B 1 52 ? -11.227 -2.295 -7.016 1 96.88 52 THR B C 1
ATOM 1616 O O . THR B 1 52 ? -10.227 -2.514 -7.695 1 96.88 52 THR B O 1
ATOM 1619 N N . THR B 1 53 ? -11.297 -1.386 -6.078 1 98.25 53 THR B N 1
ATOM 1620 C CA . THR B 1 53 ? -10.086 -0.672 -5.707 1 98.25 53 THR B CA 1
ATOM 1621 C C . THR B 1 53 ? -8.992 -1.649 -5.273 1 98.25 53 THR B C 1
ATOM 1623 O O . THR B 1 53 ? -9.234 -2.518 -4.43 1 98.25 53 THR B O 1
ATOM 1626 N N . HIS B 1 54 ? -7.859 -1.549 -5.871 1 98.38 54 HIS B N 1
ATOM 1627 C CA . HIS B 1 54 ? -6.727 -2.428 -5.602 1 98.38 54 HIS B CA 1
ATOM 1628 C C . HIS B 1 54 ? -6.23 -2.266 -4.168 1 98.38 54 HIS B C 1
ATOM 1630 O O . HIS B 1 54 ? -6.16 -1.146 -3.654 1 98.38 54 HIS B O 1
ATOM 1636 N N . GLY B 1 55 ? -5.82 -3.359 -3.494 1 98.25 55 GLY B N 1
ATOM 1637 C CA . GLY B 1 55 ? -5.285 -3.293 -2.145 1 98.25 55 GLY B CA 1
ATOM 1638 C C . GLY B 1 55 ? -4.098 -2.355 -2.02 1 98.25 55 GLY B C 1
ATOM 1639 O O . GLY B 1 55 ? -3.949 -1.664 -1.01 1 98.25 55 GLY B O 1
ATOM 1640 N N . GLY B 1 56 ? -3.248 -2.379 -3.045 1 98.56 56 GLY B N 1
ATOM 1641 C CA . GLY B 1 56 ? -2.117 -1.467 -3.068 1 98.56 56 GLY B CA 1
ATOM 1642 C C . GLY B 1 56 ? -2.529 -0.007 -3.076 1 98.56 56 GLY B C 1
ATOM 1643 O O . GLY B 1 56 ? -1.854 0.837 -2.482 1 98.56 56 GLY B O 1
ATOM 1644 N N . CYS B 1 57 ? -3.598 0.349 -3.754 1 98.75 57 CYS B N 1
ATOM 1645 C CA . CYS B 1 57 ? -4.129 1.707 -3.738 1 98.75 57 CYS B CA 1
ATOM 1646 C C . CYS B 1 57 ? -4.605 2.092 -2.344 1 98.75 57 CYS B C 1
ATOM 1648 O O . CYS B 1 57 ? -4.297 3.18 -1.854 1 98.75 57 CYS B O 1
ATOM 1650 N N . VAL B 1 58 ? -5.348 1.177 -1.713 1 98.88 58 VAL B N 1
ATOM 1651 C CA . VAL B 1 58 ? -5.828 1.417 -0.356 1 98.88 58 VAL B CA 1
ATOM 1652 C C . VAL B 1 58 ? -4.641 1.635 0.581 1 98.88 58 VAL B C 1
ATOM 1654 O O . VAL B 1 58 ? -4.66 2.541 1.418 1 98.88 58 VAL B O 1
ATOM 1657 N N . MET B 1 59 ? -3.617 0.843 0.397 1 98.88 59 MET B N 1
ATOM 1658 C CA . MET B 1 59 ? -2.443 0.974 1.257 1 98.88 59 MET B CA 1
ATOM 1659 C C . MET B 1 59 ? -1.711 2.283 0.981 1 98.88 59 MET B C 1
ATOM 1661 O O . MET B 1 59 ? -1.139 2.883 1.894 1 98.88 59 MET B O 1
ATOM 1665 N N . SER B 1 60 ? -1.658 2.727 -0.287 1 98.88 60 SER B N 1
ATOM 1666 C CA . SER B 1 60 ? -1.125 4.051 -0.592 1 98.88 60 SER B CA 1
ATOM 1667 C C . SER B 1 60 ? -1.901 5.141 0.14 1 98.88 60 SER B C 1
ATOM 1669 O O . SER B 1 60 ? -1.317 6.129 0.59 1 98.88 60 SER B O 1
ATOM 1671 N N . LEU B 1 61 ? -3.207 4.945 0.234 1 98.94 61 LEU B N 1
ATOM 1672 C CA . LEU B 1 61 ? -4.035 5.887 0.98 1 98.94 61 LEU B CA 1
ATOM 1673 C C . LEU B 1 61 ? -3.713 5.832 2.469 1 98.94 61 LEU B C 1
ATOM 1675 O O . LEU B 1 61 ? -3.688 6.867 3.141 1 98.94 61 LEU B O 1
ATOM 1679 N N . VAL B 1 62 ? -3.51 4.586 3.055 1 98.88 62 VAL B N 1
ATOM 1680 C CA . VAL B 1 62 ? -3.057 4.523 4.441 1 98.88 62 VAL B CA 1
ATOM 1681 C C . VAL B 1 62 ? -1.832 5.418 4.625 1 98.88 62 VAL B C 1
ATOM 1683 O O . VAL B 1 62 ? -1.801 6.262 5.523 1 98.88 62 VAL B O 1
ATOM 1686 N N . ASP B 1 63 ? -0.86 5.258 3.779 1 98.44 63 ASP B N 1
ATOM 1687 C CA . ASP B 1 63 ? 0.401 5.988 3.852 1 98.44 63 ASP B CA 1
ATOM 1688 C C . ASP B 1 63 ? 0.167 7.496 3.779 1 98.44 63 ASP B C 1
ATOM 1690 O O . ASP B 1 63 ? 0.575 8.234 4.676 1 98.44 63 ASP B O 1
ATOM 1694 N N . THR B 1 64 ? -0.519 7.961 2.76 1 97.44 64 THR B N 1
ATOM 1695 C CA . THR B 1 64 ? -0.635 9.383 2.455 1 97.44 64 THR B CA 1
ATOM 1696 C C . THR B 1 64 ? -1.599 10.062 3.422 1 97.44 64 THR B C 1
ATOM 1698 O O . THR B 1 64 ? -1.303 11.141 3.943 1 97.44 64 THR B O 1
ATOM 1701 N N . VAL B 1 65 ? -2.73 9.469 3.744 1 98.31 65 VAL B N 1
ATOM 1702 C CA . VAL B 1 65 ? -3.742 10.102 4.582 1 98.31 65 VAL B CA 1
ATOM 1703 C C . VAL B 1 65 ? -3.24 10.188 6.023 1 98.31 65 VAL B C 1
ATOM 1705 O O . VAL B 1 65 ? -3.518 11.164 6.723 1 98.31 65 VAL B O 1
ATOM 1708 N N . THR B 1 66 ? -2.506 9.141 6.484 1 97.12 66 THR B N 1
ATOM 1709 C CA . THR B 1 66 ? -1.977 9.211 7.844 1 97.12 66 THR B CA 1
ATOM 1710 C C . THR B 1 66 ? -0.862 10.25 7.934 1 97.12 66 THR B C 1
ATOM 1712 O O . THR B 1 66 ? -0.705 10.914 8.961 1 97.12 66 THR B O 1
ATOM 1715 N N . TRP B 1 67 ? -0.07 10.383 6.883 1 95.19 67 TRP B N 1
ATOM 1716 C CA . TRP B 1 67 ? 0.902 11.469 6.844 1 95.19 67 TRP B CA 1
ATOM 1717 C C . TRP B 1 67 ? 0.204 12.82 6.902 1 95.19 67 TRP B C 1
ATOM 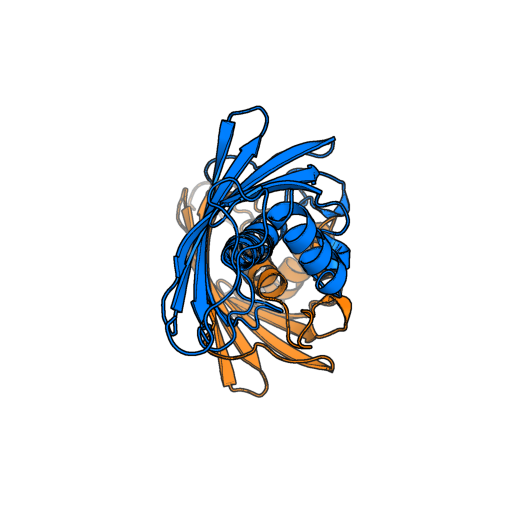1719 O O . TRP B 1 67 ? 0.652 13.727 7.609 1 95.19 67 TRP B O 1
ATOM 1729 N N . LEU B 1 68 ? -0.884 13 6.184 1 95.62 68 LEU B N 1
ATOM 1730 C CA . LEU B 1 68 ? -1.654 14.234 6.203 1 95.62 68 LEU B CA 1
ATOM 1731 C C . LEU B 1 68 ? -2.215 14.508 7.594 1 95.62 68 LEU B C 1
ATOM 1733 O O . LEU B 1 68 ? -2.262 15.656 8.039 1 95.62 68 LEU B O 1
ATOM 1737 N N . ALA B 1 69 ? -2.693 13.445 8.25 1 95.75 69 ALA B N 1
ATOM 1738 C CA . ALA B 1 69 ? -3.162 13.602 9.625 1 95.75 69 ALA B CA 1
ATOM 1739 C C . ALA B 1 69 ? -2.064 14.172 10.516 1 95.75 69 ALA B C 1
ATOM 1741 O O . ALA B 1 69 ? -2.322 15.047 11.352 1 95.75 69 ALA B O 1
ATOM 1742 N N . MET B 1 70 ? -0.917 13.758 10.344 1 92.56 70 MET B N 1
ATOM 1743 C CA . MET B 1 70 ? 0.211 14.289 11.102 1 92.56 70 MET B CA 1
ATOM 1744 C C . MET B 1 70 ? 0.456 15.758 10.75 1 92.56 70 MET B C 1
ATOM 1746 O O . MET B 1 70 ? 0.78 16.562 11.625 1 92.56 70 MET B O 1
ATOM 1750 N N . ALA B 1 71 ? 0.342 16.078 9.477 1 91.38 71 ALA B N 1
ATOM 1751 C CA . ALA B 1 71 ? 0.534 17.453 9.039 1 91.38 71 ALA B CA 1
ATOM 1752 C C . ALA B 1 71 ? -0.415 18.391 9.773 1 91.38 71 ALA B C 1
ATOM 1754 O O . ALA B 1 71 ? -0.076 19.562 10.031 1 91.38 71 ALA B O 1
ATOM 1755 N N . THR B 1 72 ? -1.587 17.969 10.156 1 92.88 72 THR B N 1
ATOM 1756 C CA . THR B 1 72 ? -2.574 18.812 10.82 1 92.88 72 THR B CA 1
ATOM 1757 C C . THR B 1 72 ? -2.082 19.219 12.203 1 92.88 72 THR B C 1
ATOM 1759 O O . THR B 1 72 ? -2.572 20.203 12.773 1 92.88 72 THR B O 1
ATOM 1762 N N . VAL B 1 73 ? -1.199 18.469 12.82 1 88.12 73 VAL B N 1
ATOM 1763 C CA . VAL B 1 73 ? -0.73 18.797 14.164 1 88.12 73 VAL B CA 1
ATOM 1764 C C . VAL B 1 73 ? 0.565 19.594 14.078 1 88.12 73 VAL B C 1
ATOM 1766 O O . VAL B 1 73 ? 1.182 19.906 15.102 1 88.12 73 VAL B O 1
ATOM 1769 N N . GLY B 1 74 ? 0.866 20.125 12.945 1 74.81 74 GLY B N 1
ATOM 1770 C CA . GLY B 1 74 ? 1.867 21.172 12.797 1 74.81 74 GLY B CA 1
ATOM 1771 C C . GLY B 1 74 ? 3.238 20.641 12.422 1 74.81 74 GLY B C 1
ATOM 1772 O O . GLY B 1 74 ? 4.258 21.266 12.727 1 74.81 74 GLY B O 1
ATOM 1773 N N . LEU B 1 75 ? 3.352 19.422 12.078 1 61.75 75 LEU B N 1
ATOM 1774 C CA . LEU B 1 75 ? 4.645 18.953 11.602 1 61.75 75 LEU B CA 1
ATOM 1775 C C . LEU B 1 75 ? 4.918 19.453 10.188 1 61.75 75 LEU B C 1
ATOM 1777 O O . LEU B 1 75 ? 4.156 19.156 9.266 1 61.75 75 LEU B O 1
ATOM 1781 N N . PRO B 1 76 ? 5.504 20.625 10.062 1 55.5 76 PRO B N 1
ATOM 1782 C CA . PRO B 1 76 ? 5.848 21.047 8.703 1 55.5 76 PRO B CA 1
ATOM 1783 C C . PRO B 1 76 ? 6.738 20.047 7.98 1 55.5 76 PRO B C 1
ATOM 1785 O O . PRO B 1 76 ? 7.578 19.391 8.609 1 55.5 76 PRO B O 1
ATOM 1788 N N . GLU B 1 77 ? 6.445 20.109 6.559 1 57.19 77 GLU B N 1
ATOM 1789 C CA . GLU B 1 77 ? 7.383 19.406 5.688 1 57.19 77 GLU B CA 1
ATOM 1790 C C . GLU B 1 77 ? 7.77 18.047 6.273 1 57.19 77 GLU B C 1
ATOM 1792 O O . GLU B 1 77 ? 8.953 17.703 6.324 1 57.19 77 GLU B O 1
ATOM 1797 N N . VAL B 1 78 ? 7.043 17.484 7.031 1 56.84 78 VAL B N 1
ATOM 1798 C CA . VAL B 1 78 ? 7.18 16.328 7.91 1 56.84 78 VAL B CA 1
ATOM 1799 C C . VAL B 1 78 ? 7.918 15.211 7.18 1 56.84 78 VAL B C 1
ATOM 1801 O O . VAL B 1 78 ? 7.371 14.594 6.266 1 56.84 78 VAL B O 1
ATOM 1804 N N . GLU B 1 79 ? 9.203 15.445 7.277 1 77.25 79 GLU B N 1
ATOM 1805 C CA . GLU B 1 79 ? 10.016 14.258 7.02 1 77.25 79 GLU B CA 1
ATOM 1806 C C . GLU B 1 79 ? 9.688 13.141 8.008 1 77.25 79 GLU B C 1
ATOM 1808 O O . GLU B 1 79 ? 9.766 13.336 9.219 1 77.25 79 GLU B O 1
ATOM 1813 N N . SER B 1 80 ? 8.883 12.305 7.617 1 89.38 80 SER B N 1
ATOM 1814 C CA . SER B 1 80 ? 8.625 11.102 8.406 1 89.38 80 SER B CA 1
ATOM 1815 C C . SER B 1 80 ? 9.016 9.844 7.645 1 89.38 80 SER B C 1
ATOM 1817 O O . SER B 1 80 ? 9.094 9.859 6.414 1 89.38 80 SER B O 1
ATOM 1819 N N . VAL B 1 81 ? 9.406 8.938 8.445 1 92.88 81 VAL B N 1
ATOM 1820 C CA . VAL B 1 81 ? 9.797 7.656 7.863 1 92.88 81 VAL B CA 1
ATOM 1821 C C . VAL B 1 81 ? 8.891 6.551 8.398 1 92.88 81 VAL B C 1
ATOM 1823 O O . VAL B 1 81 ? 8.742 6.391 9.609 1 92.88 81 VAL B O 1
ATOM 1826 N N . SER B 1 82 ? 8.352 5.895 7.52 1 96.88 82 SER B N 1
ATOM 1827 C CA . SER B 1 82 ? 7.477 4.805 7.93 1 96.88 82 SER B CA 1
ATOM 1828 C C . SER B 1 82 ? 8.258 3.713 8.656 1 96.88 82 SER B C 1
ATOM 1830 O O . SER B 1 82 ? 9.344 3.324 8.219 1 96.88 82 SER B O 1
ATOM 1832 N N . THR B 1 83 ? 7.695 3.254 9.758 1 98.19 83 THR B N 1
ATOM 1833 C CA . THR B 1 83 ? 8.289 2.107 10.438 1 98.19 83 THR B CA 1
ATOM 1834 C C . THR B 1 83 ? 7.395 0.878 10.297 1 98.19 83 THR B C 1
ATOM 1836 O O . THR B 1 83 ? 7.891 -0.245 10.188 1 98.19 83 THR B O 1
ATOM 1839 N N . ASN B 1 84 ? 6.074 1.101 10.328 1 98.62 84 ASN B N 1
ATOM 1840 C CA . ASN B 1 84 ? 5.117 0.015 10.148 1 98.62 84 ASN B CA 1
ATOM 1841 C C . ASN B 1 84 ? 3.793 0.521 9.586 1 98.62 84 ASN B C 1
ATOM 1843 O O . ASN B 1 84 ? 3.369 1.638 9.891 1 98.62 84 ASN B O 1
ATOM 1847 N N . MET B 1 85 ? 3.199 -0.293 8.82 1 98.81 85 MET B N 1
ATOM 1848 C CA . MET B 1 85 ? 1.903 0.002 8.219 1 98.81 85 MET B CA 1
ATOM 1849 C C . MET B 1 85 ? 1.052 -1.259 8.109 1 98.81 85 MET B C 1
ATOM 1851 O O . MET B 1 85 ? 1.565 -2.336 7.805 1 98.81 85 MET B O 1
ATOM 1855 N N . SER B 1 86 ? -0.216 -1.092 8.367 1 98.94 86 SER B N 1
ATOM 1856 C CA . SER B 1 86 ? -1.108 -2.238 8.242 1 98.94 86 SER B CA 1
ATOM 1857 C C . SER B 1 86 ? -2.521 -1.802 7.871 1 98.94 86 SER B C 1
ATOM 1859 O O . SER B 1 86 ? -2.869 -0.627 8.008 1 98.94 86 SER B O 1
ATOM 1861 N N . CYS B 1 87 ? -3.279 -2.725 7.395 1 98.94 87 CYS B N 1
ATOM 1862 C CA . CYS B 1 87 ? -4.668 -2.477 7.023 1 98.94 87 CYS B CA 1
ATOM 1863 C C . CYS B 1 87 ? -5.496 -3.75 7.129 1 98.94 87 CYS B C 1
ATOM 1865 O O . CYS B 1 87 ? -5.035 -4.828 6.754 1 98.94 87 CYS B O 1
ATOM 1867 N N . GLU B 1 88 ? -6.609 -3.654 7.734 1 98.88 88 GLU B N 1
ATOM 1868 C CA . GLU B 1 88 ? -7.664 -4.66 7.672 1 98.88 88 GLU B CA 1
ATOM 1869 C C . GLU B 1 88 ? -8.664 -4.344 6.566 1 98.88 88 GLU B C 1
ATOM 1871 O O . GLU B 1 88 ? -9.258 -3.26 6.547 1 98.88 88 GLU B O 1
ATOM 1876 N N . PHE B 1 89 ? -8.812 -5.285 5.664 1 98.75 89 PHE B N 1
ATOM 1877 C CA . PHE B 1 89 ? -9.781 -5.16 4.586 1 98.75 89 PHE B CA 1
ATOM 1878 C C . PHE B 1 89 ? -11.086 -5.867 4.938 1 98.75 89 PHE B C 1
ATOM 1880 O O . PHE B 1 89 ? -11.141 -7.102 4.961 1 98.75 89 PHE B O 1
ATOM 1887 N N . VAL B 1 90 ? -12.109 -5.125 5.191 1 98.31 90 VAL B N 1
ATOM 1888 C CA . VAL B 1 90 ? -13.367 -5.645 5.723 1 98.31 90 VAL B CA 1
ATOM 1889 C C . VAL B 1 90 ? -14.305 -6.02 4.57 1 98.31 90 VAL B C 1
ATOM 1891 O O . VAL B 1 90 ? -14.953 -7.062 4.609 1 98.31 90 VAL B O 1
ATOM 1894 N N . LYS B 1 91 ? -14.406 -5.207 3.605 1 97.31 91 LYS B N 1
ATOM 1895 C CA . LYS B 1 91 ? -15.133 -5.387 2.352 1 97.31 91 LYS B CA 1
ATOM 1896 C C . LYS B 1 91 ? -14.5 -4.578 1.227 1 97.31 91 LYS B C 1
ATOM 1898 O O . LYS B 1 91 ? -13.609 -3.76 1.471 1 97.31 91 LYS B O 1
ATOM 1903 N N . PRO B 1 92 ? -14.875 -4.781 -0.004 1 96.88 92 PRO B N 1
ATOM 1904 C CA . PRO B 1 92 ? -14.305 -4.008 -1.106 1 96.88 92 PRO B CA 1
ATOM 1905 C C . PRO B 1 92 ? -14.422 -2.5 -0.899 1 96.88 92 PRO B C 1
ATOM 1907 O O . PRO B 1 92 ? -15.477 -2.014 -0.481 1 96.88 92 PRO B O 1
ATOM 1910 N N . CYS B 1 93 ? -13.375 -1.762 -1.2 1 98 93 CYS B N 1
ATOM 1911 C CA . CYS B 1 93 ? -13.305 -0.33 -0.937 1 98 93 CYS B CA 1
ATOM 1912 C C . CYS B 1 93 ? -13.75 0.473 -2.15 1 98 93 CYS B C 1
ATOM 1914 O O . CYS B 1 93 ? -13.133 1.478 -2.502 1 98 93 CYS B O 1
ATOM 1916 N N . GLY B 1 94 ? -14.727 -0.056 -2.881 1 97.38 94 GLY B N 1
ATOM 1917 C CA . GLY B 1 94 ? -15.352 0.73 -3.934 1 97.38 94 GLY B CA 1
ATOM 1918 C C . GLY B 1 94 ? -14.961 0.276 -5.328 1 97.38 94 GLY B C 1
ATOM 1919 O O . GLY B 1 94 ? -14.031 -0.521 -5.492 1 97.38 94 GLY B O 1
ATOM 1920 N N . ARG B 1 95 ? -15.734 0.747 -6.297 1 98 95 ARG B N 1
ATOM 1921 C CA . ARG B 1 95 ? -15.562 0.536 -7.73 1 98 95 ARG B CA 1
ATOM 1922 C C . ARG B 1 95 ? -15.445 1.864 -8.469 1 98 95 ARG B C 1
ATOM 1924 O O . ARG B 1 95 ? -15.602 2.93 -7.867 1 98 95 ARG B O 1
ATOM 1931 N N . GLU B 1 96 ? -15.109 1.694 -9.766 1 98.12 96 GLU B N 1
ATOM 1932 C CA . GLU B 1 96 ? -15.016 2.914 -10.562 1 98.12 96 GLU B CA 1
ATOM 1933 C C . GLU B 1 96 ? -16.281 3.758 -10.438 1 98.12 96 GLU B C 1
ATOM 1935 O O . GLU B 1 96 ? -17.391 3.236 -10.539 1 98.12 96 GLU B O 1
ATOM 1940 N N . GLY B 1 97 ? -16.062 5.023 -10.164 1 98 97 GLY B N 1
ATOM 1941 C CA . GLY B 1 97 ? -17.188 5.934 -10.016 1 98 97 GLY B CA 1
ATOM 1942 C C . GLY B 1 97 ? -17.578 6.168 -8.562 1 98 97 GLY B C 1
ATOM 1943 O O . GLY B 1 97 ? -18.266 7.145 -8.25 1 98 97 GLY B O 1
ATOM 1944 N N . ASP B 1 98 ? -17.219 5.277 -7.664 1 98.62 98 ASP B N 1
ATOM 1945 C CA . ASP B 1 98 ? -17.484 5.461 -6.242 1 98.62 98 ASP B CA 1
ATOM 1946 C C . ASP B 1 98 ? -16.578 6.535 -5.648 1 98.62 98 ASP B C 1
ATOM 1948 O O . ASP B 1 98 ? -15.57 6.906 -6.246 1 98.62 98 ASP B O 1
ATOM 1952 N N . GLU B 1 99 ? -17.031 7.098 -4.523 1 98.81 99 GLU B N 1
ATOM 1953 C CA . GLU B 1 99 ? -16.203 7.953 -3.682 1 98.81 99 GLU B CA 1
ATOM 1954 C C . GLU B 1 99 ? -15.727 7.203 -2.441 1 98.81 99 GLU B C 1
ATOM 1956 O O . GLU B 1 99 ? -16.531 6.809 -1.6 1 98.81 99 GLU B O 1
ATOM 1961 N N . LEU B 1 100 ? -14.484 6.973 -2.357 1 98.88 100 LEU B N 1
ATOM 1962 C CA . LEU B 1 100 ? -13.883 6.375 -1.169 1 98.88 100 LEU B CA 1
ATOM 1963 C C . LEU B 1 100 ? -13.523 7.441 -0.144 1 98.88 100 LEU B C 1
ATOM 1965 O O . LEU B 1 100 ? -12.672 8.297 -0.401 1 98.88 100 LEU B O 1
ATOM 1969 N N . VAL B 1 101 ? -14.188 7.41 0.973 1 98.94 101 VAL B N 1
ATOM 1970 C CA . VAL B 1 101 ? -13.961 8.375 2.041 1 98.94 101 VAL B CA 1
ATOM 1971 C C . VAL B 1 101 ? -12.867 7.863 2.979 1 98.94 101 VAL B C 1
ATOM 1973 O O . VAL B 1 101 ? -12.914 6.715 3.428 1 98.94 101 VAL B O 1
ATOM 1976 N N . CYS B 1 102 ? -11.914 8.648 3.26 1 98.94 102 CYS B N 1
ATOM 1977 C CA . CYS B 1 102 ? -10.773 8.344 4.113 1 98.94 102 CYS B CA 1
ATOM 1978 C C . CYS B 1 102 ? -10.695 9.312 5.293 1 98.94 102 CYS B C 1
ATOM 1980 O O . CYS B 1 102 ? -10.531 10.516 5.102 1 98.94 102 CYS B O 1
ATOM 1982 N N . GLU B 1 103 ? -10.781 8.797 6.445 1 98.94 103 GLU B N 1
ATOM 1983 C CA . GLU B 1 103 ? -10.695 9.625 7.641 1 98.94 103 GLU B CA 1
ATOM 1984 C C . GLU B 1 103 ? -9.469 9.266 8.477 1 98.94 103 GLU B C 1
ATOM 1986 O O . GLU B 1 103 ? -9.422 8.203 9.102 1 98.94 103 GLU B O 1
ATOM 1991 N N . GLY B 1 104 ? -8.508 10.117 8.438 1 98.81 104 GLY B N 1
ATOM 1992 C CA . GLY B 1 104 ? -7.246 9.906 9.133 1 98.81 104 GLY B CA 1
ATOM 1993 C C . GLY B 1 104 ? -7.176 10.617 10.477 1 98.81 104 GLY B C 1
ATOM 1994 O O . GLY B 1 104 ? -7.73 11.703 10.633 1 98.81 104 GLY B O 1
ATOM 1995 N N . THR B 1 105 ? -6.461 10 11.422 1 98.69 105 THR B N 1
ATOM 1996 C CA . THR B 1 105 ? -6.285 10.562 12.758 1 98.69 105 THR B CA 1
ATOM 1997 C C . THR B 1 105 ? -4.84 10.398 13.219 1 98.69 105 THR B C 1
ATOM 1999 O O . THR B 1 105 ? -4.242 9.336 13.055 1 98.69 105 THR B O 1
ATOM 2002 N N . CYS B 1 106 ? -4.289 11.469 13.719 1 96.5 106 CYS B N 1
ATOM 2003 C CA . CYS B 1 106 ? -3.068 11.359 14.508 1 96.5 106 CYS B CA 1
ATOM 2004 C C . CYS B 1 106 ? -3.389 11.023 15.961 1 96.5 106 CYS B C 1
ATOM 2006 O O . CYS B 1 106 ? -3.771 11.906 16.734 1 96.5 106 CYS B O 1
ATOM 2008 N N . VAL B 1 107 ? -3.211 9.781 16.344 1 97.56 107 VAL B N 1
ATOM 2009 C CA . VAL B 1 107 ? -3.596 9.281 17.656 1 97.56 107 VAL B CA 1
ATOM 2010 C C . VAL B 1 107 ? -2.648 9.844 18.719 1 97.56 107 VAL B C 1
ATOM 2012 O O . VAL B 1 107 ? -3.084 10.25 19.797 1 97.56 107 VAL B O 1
ATOM 2015 N N . GLN B 1 108 ? -1.414 9.859 18.375 1 94 108 GLN B N 1
ATOM 2016 C CA . GLN B 1 108 ? -0.385 10.352 19.297 1 94 108 GLN B CA 1
ATOM 2017 C C . GLN B 1 108 ? 0.836 10.844 18.531 1 94 108 GLN B C 1
ATOM 2019 O O . GLN B 1 108 ? 1.335 10.156 17.625 1 94 108 GLN B O 1
ATOM 2024 N N . GLN B 1 109 ? 1.146 12 18.812 1 89.44 109 GLN B N 1
ATOM 2025 C CA . GLN B 1 109 ? 2.4 12.562 18.312 1 89.44 109 GLN B CA 1
ATOM 2026 C C . GLN B 1 109 ? 3.459 12.586 19.406 1 89.44 109 GLN B C 1
ATOM 2028 O O . GLN B 1 109 ? 3.354 13.359 20.375 1 89.44 109 GLN B O 1
ATOM 2033 N N . GLY B 1 110 ? 4.402 11.711 19.266 1 87.94 110 GLY B N 1
ATOM 2034 C CA . GLY B 1 110 ? 5.496 11.719 20.234 1 87.94 110 GLY B CA 1
ATOM 2035 C C . GLY B 1 110 ? 6.715 12.477 19.734 1 87.94 110 GLY B C 1
ATOM 2036 O O . GLY B 1 110 ? 6.645 13.195 18.734 1 87.94 110 GLY B O 1
ATOM 2037 N N . ARG B 1 111 ? 7.801 12.359 20.5 1 86.5 111 ARG B N 1
ATOM 2038 C CA . ARG B 1 111 ? 9.039 13.047 20.156 1 86.5 111 ARG B CA 1
ATOM 2039 C C . ARG B 1 111 ? 9.719 12.375 18.969 1 86.5 111 ARG B C 1
ATOM 2041 O O . ARG B 1 111 ? 10.266 13.055 18.094 1 86.5 111 ARG B O 1
ATOM 2048 N N . ARG B 1 112 ? 9.547 11.047 18.953 1 91.81 112 ARG B N 1
ATOM 2049 C CA . ARG B 1 112 ? 10.305 10.32 17.938 1 91.81 112 ARG B CA 1
ATOM 2050 C C . ARG B 1 112 ? 9.383 9.453 17.078 1 91.81 112 ARG B C 1
ATOM 2052 O O . ARG B 1 112 ? 9.781 8.984 16.016 1 91.81 112 ARG B O 1
ATOM 2059 N N . LEU B 1 113 ? 8.195 9.195 17.672 1 93.88 113 LEU B N 1
ATOM 2060 C CA . LEU B 1 113 ? 7.234 8.375 16.938 1 93.88 113 LEU B CA 1
ATOM 2061 C C . LEU B 1 113 ? 5.867 9.055 16.906 1 93.88 113 LEU B C 1
ATOM 2063 O O . LEU B 1 113 ? 5.434 9.641 17.906 1 93.88 113 LEU B O 1
ATOM 2067 N N . ALA B 1 114 ? 5.277 8.914 15.805 1 93.75 114 ALA B N 1
ATOM 2068 C CA . ALA B 1 114 ? 3.871 9.289 15.672 1 93.75 114 ALA B CA 1
ATOM 2069 C C . ALA B 1 114 ? 3.012 8.078 15.312 1 93.75 114 ALA B C 1
ATOM 2071 O O . ALA B 1 114 ? 3.412 7.246 14.5 1 93.75 114 ALA B O 1
ATOM 2072 N N . PHE B 1 115 ? 1.896 7.953 15.977 1 97.38 115 PHE B N 1
ATOM 2073 C CA . PHE B 1 115 ? 0.938 6.879 15.742 1 97.38 115 PHE B CA 1
ATOM 2074 C C . PHE B 1 115 ? -0.321 7.414 15.07 1 97.38 115 PHE B C 1
ATOM 2076 O O . PHE B 1 115 ? -0.969 8.32 15.594 1 97.38 115 PHE B O 1
ATOM 2083 N N . THR B 1 116 ? -0.653 6.867 13.953 1 97.94 116 THR B N 1
ATOM 2084 C CA . THR B 1 116 ? -1.775 7.363 13.164 1 97.94 116 THR B CA 1
ATOM 2085 C C . THR B 1 116 ? -2.662 6.215 12.703 1 97.94 116 THR B C 1
ATOM 2087 O O . THR B 1 116 ? -2.238 5.055 12.703 1 97.94 116 THR B O 1
ATOM 2090 N N . ARG B 1 117 ? -3.924 6.555 12.375 1 98.88 117 ARG B N 1
ATOM 2091 C CA . ARG B 1 117 ? -4.922 5.602 11.898 1 98.88 117 ARG B CA 1
ATOM 2092 C C . ARG B 1 117 ? -5.766 6.203 10.781 1 98.88 117 ARG B C 1
ATOM 2094 O O . ARG B 1 117 ? -5.789 7.422 10.602 1 98.88 117 ARG B O 1
ATOM 2101 N N . VAL B 1 118 ? -6.43 5.355 10.07 1 98.94 118 VAL B N 1
ATOM 2102 C CA . VAL B 1 118 ? -7.344 5.809 9.031 1 98.94 118 VAL B CA 1
ATOM 2103 C C . VAL B 1 118 ? -8.484 4.805 8.867 1 98.94 118 VAL B C 1
ATOM 2105 O O . VAL B 1 118 ? -8.266 3.592 8.953 1 98.94 118 VAL B O 1
ATOM 2108 N N . ASN B 1 119 ? -9.664 5.293 8.688 1 98.94 119 ASN B N 1
ATOM 2109 C CA . ASN B 1 119 ? -10.828 4.508 8.297 1 98.94 119 ASN B CA 1
ATOM 2110 C C . ASN B 1 119 ? -11.227 4.762 6.848 1 98.94 119 ASN B C 1
ATOM 2112 O O . ASN B 1 119 ? -11.164 5.898 6.375 1 98.94 119 ASN B O 1
ATOM 2116 N N . PHE B 1 120 ? -11.664 3.762 6.172 1 98.94 120 PHE B N 1
ATOM 2117 C CA . PHE B 1 120 ? -12.148 3.836 4.801 1 98.94 120 PHE B CA 1
ATOM 2118 C C . PHE B 1 120 ? -13.633 3.471 4.73 1 98.94 120 PHE B C 1
ATOM 2120 O O . PHE B 1 120 ? -14.047 2.441 5.266 1 98.94 120 PHE B O 1
ATOM 2127 N N . SER B 1 121 ? -14.414 4.25 4.055 1 98.94 121 SER B N 1
ATOM 2128 C CA . SER B 1 121 ? -15.836 3.955 3.893 1 98.94 121 SER B CA 1
ATOM 2129 C C . SER B 1 121 ? -16.312 4.273 2.479 1 98.94 121 SER B C 1
ATOM 2131 O O . SER B 1 121 ? -15.797 5.191 1.837 1 98.94 121 SER B O 1
ATOM 2133 N N . VAL B 1 122 ? -17.219 3.557 1.999 1 98.69 122 VAL B N 1
ATOM 2134 C CA . VAL B 1 122 ? -17.953 3.797 0.756 1 98.69 122 VAL B CA 1
ATOM 2135 C C . VAL B 1 122 ? -19.453 3.775 1.023 1 98.69 122 VAL B C 1
ATOM 2137 O O . VAL B 1 122 ? -19.953 2.873 1.695 1 98.69 122 VAL B O 1
ATOM 2140 N N . ASN B 1 123 ? -20.141 4.801 0.567 1 97.56 123 ASN B N 1
ATOM 2141 C CA . ASN B 1 123 ? -21.578 4.91 0.774 1 97.56 123 ASN B CA 1
ATOM 2142 C C . ASN B 1 123 ? -21.953 4.777 2.25 1 97.56 123 ASN B C 1
ATOM 2144 O O . ASN B 1 123 ? -22.875 4.055 2.598 1 97.56 123 ASN B O 1
ATOM 2148 N N . GLY B 1 124 ? -21.062 5.316 3.055 1 98.06 124 GLY B N 1
ATOM 2149 C CA . GLY B 1 124 ? -21.359 5.391 4.477 1 98.06 124 GLY B CA 1
ATOM 2150 C C . GLY B 1 124 ? -21.047 4.102 5.215 1 98.06 124 GLY B C 1
ATOM 2151 O O . GLY B 1 124 ? -21.25 4.008 6.426 1 98.06 124 GLY B O 1
ATOM 2152 N N . LYS B 1 125 ? -20.516 3.111 4.543 1 98.44 125 LYS B N 1
ATOM 2153 C CA . LYS B 1 125 ? -20.188 1.826 5.156 1 98.44 125 LYS B CA 1
ATOM 2154 C C . LYS B 1 125 ? -18.688 1.614 5.242 1 98.44 125 LYS B C 1
ATOM 2156 O O . LYS B 1 125 ? -17.969 1.794 4.254 1 98.44 125 LYS B O 1
ATOM 2161 N N . LEU B 1 126 ? -18.25 1.171 6.449 1 98.88 126 LEU B N 1
ATOM 2162 C CA . LEU B 1 126 ? -16.828 0.887 6.656 1 98.88 126 LEU B CA 1
ATOM 2163 C C . LEU B 1 126 ? -16.375 -0.265 5.77 1 98.88 126 LEU B C 1
ATOM 2165 O O . LEU B 1 126 ? -17.016 -1.32 5.738 1 98.88 126 LEU B O 1
ATOM 2169 N N . CYS B 1 127 ? -15.289 -0.06 5.02 1 98.75 127 CYS B N 1
ATOM 2170 C CA . CYS B 1 127 ? -14.805 -1.128 4.156 1 98.75 127 CYS B CA 1
ATOM 2171 C C . CYS B 1 127 ? -13.375 -1.513 4.512 1 98.75 127 CYS B C 1
ATOM 2173 O O . CYS B 1 127 ? -12.844 -2.496 3.992 1 98.75 127 CYS B O 1
ATOM 2175 N N . GLY B 1 128 ? -12.703 -0.797 5.434 1 98.81 128 GLY B N 1
ATOM 2176 C CA . GLY B 1 128 ? -11.367 -1.109 5.918 1 98.81 128 GLY B CA 1
ATOM 2177 C C . GLY B 1 128 ? -10.828 -0.078 6.887 1 98.81 128 GLY B C 1
ATOM 2178 O O . GLY B 1 128 ? -11.422 0.99 7.062 1 98.81 128 GLY B O 1
ATOM 2179 N N . PHE B 1 129 ? -9.727 -0.418 7.5 1 98.94 129 PHE B N 1
ATOM 2180 C CA . PHE B 1 129 ? -9.047 0.518 8.391 1 98.94 129 PHE B CA 1
ATOM 2181 C C . PHE B 1 129 ? -7.57 0.165 8.516 1 98.94 129 PHE B C 1
ATOM 2183 O O . PHE B 1 129 ? -7.199 -1.009 8.445 1 98.94 129 PHE B O 1
ATOM 2190 N N . GLY B 1 130 ? -6.773 1.184 8.711 1 98.88 130 GLY B N 1
ATOM 2191 C CA . GLY B 1 130 ? -5.336 0.984 8.734 1 98.88 130 GLY B CA 1
ATOM 2192 C C . GLY B 1 130 ? -4.645 1.76 9.844 1 98.88 130 GLY B C 1
ATOM 2193 O O . GLY B 1 130 ? -5.262 2.598 10.5 1 98.88 130 GLY B O 1
ATOM 2194 N N . SER B 1 131 ? -3.434 1.414 10.039 1 98.88 131 SER B N 1
ATOM 2195 C CA . SER B 1 131 ? -2.559 2.09 10.992 1 98.88 131 SER B CA 1
ATOM 2196 C C . SER B 1 131 ? -1.166 2.305 10.414 1 98.88 131 SER B C 1
ATOM 2198 O O . SER B 1 131 ? -0.747 1.575 9.508 1 98.88 131 SER B O 1
ATOM 2200 N N . HIS B 1 132 ? -0.545 3.301 10.906 1 98.81 132 HIS B N 1
ATOM 2201 C CA . HIS B 1 132 ? 0.759 3.725 10.406 1 98.81 132 HIS B CA 1
ATOM 2202 C C . HIS B 1 132 ? 1.588 4.371 11.516 1 98.81 132 HIS B C 1
ATOM 2204 O O . HIS B 1 132 ? 1.152 5.34 12.141 1 98.81 132 HIS B O 1
ATOM 2210 N N . THR B 1 133 ? 2.676 3.775 11.82 1 98.38 133 THR B N 1
ATOM 2211 C CA . THR B 1 133 ? 3.641 4.363 12.75 1 98.38 133 THR B CA 1
ATOM 2212 C C . THR B 1 133 ? 4.812 4.973 11.984 1 98.38 133 THR B C 1
ATOM 2214 O O . THR B 1 133 ? 5.375 4.34 11.086 1 98.38 133 THR B O 1
ATOM 2217 N N . GLN B 1 134 ? 5.148 6.164 12.352 1 95.31 134 GLN B N 1
ATOM 2218 C CA . GLN B 1 134 ? 6.18 6.898 11.633 1 95.31 134 GLN B CA 1
ATOM 2219 C C . GLN B 1 134 ? 7.223 7.465 12.586 1 95.31 134 GLN B C 1
ATOM 2221 O O . GLN B 1 134 ? 6.887 7.938 13.672 1 95.31 134 GLN B O 1
ATOM 2226 N N . ALA B 1 135 ? 8.453 7.297 12.227 1 94.5 135 ALA B N 1
ATOM 2227 C CA . ALA B 1 135 ? 9.516 8.023 12.914 1 94.5 135 ALA B CA 1
ATOM 2228 C C . ALA B 1 135 ? 9.5 9.508 12.539 1 94.5 135 ALA B C 1
ATOM 2230 O O . ALA B 1 135 ? 9.414 9.852 11.359 1 94.5 135 ALA B O 1
ATOM 2231 N N . VAL B 1 136 ? 9.523 10.367 13.508 1 90.69 136 VAL B N 1
ATOM 2232 C CA . VAL B 1 136 ? 9.43 11.812 13.297 1 90.69 136 VAL B CA 1
ATOM 2233 C C . VAL B 1 136 ? 10.484 12.523 14.148 1 90.69 136 VAL B C 1
ATOM 2235 O O . VAL B 1 136 ? 11.156 11.898 14.969 1 90.69 136 VAL B O 1
ATOM 2238 N N . ASP B 1 137 ? 10.672 13.773 13.789 1 85.38 137 ASP B N 1
ATOM 2239 C CA . ASP B 1 137 ? 11.469 14.68 14.609 1 85.38 137 ASP B CA 1
ATOM 2240 C C . ASP B 1 137 ? 10.625 15.852 15.117 1 85.38 137 ASP B C 1
ATOM 2242 O O . ASP B 1 137 ? 10.383 16.812 14.375 1 85.38 137 ASP B O 1
ATOM 2246 N N . ALA B 1 138 ? 10.234 15.812 16.375 1 73.88 138 ALA B N 1
ATOM 2247 C CA . ALA B 1 138 ? 9.297 16.766 16.953 1 73.88 138 ALA B CA 1
ATOM 2248 C C . ALA B 1 138 ? 9.883 18.172 16.969 1 73.88 138 ALA B C 1
ATOM 2250 O O . ALA B 1 138 ? 9.141 19.156 17.047 1 73.88 138 ALA B O 1
ATOM 2251 N N . HIS B 1 139 ? 11.148 18.25 16.922 1 73.19 139 HIS B N 1
ATOM 2252 C CA . HIS B 1 139 ? 11.789 19.562 16.984 1 73.19 139 HIS B CA 1
ATOM 2253 C C . HIS B 1 139 ? 11.562 20.344 15.695 1 73.19 139 HIS B C 1
ATOM 2255 O O . HIS B 1 139 ? 11.789 21.547 15.648 1 73.19 139 HIS B O 1
ATOM 2261 N N . LYS B 1 140 ? 10.953 19.672 14.805 1 73.06 140 LYS B N 1
ATOM 2262 C CA . LYS B 1 140 ? 10.758 20.312 13.508 1 73.06 140 LYS B CA 1
ATOM 2263 C C . LYS B 1 140 ? 9.312 20.781 13.344 1 73.06 140 LYS B C 1
ATOM 2265 O O . LYS B 1 140 ? 8.938 21.312 12.289 1 73.06 140 LYS B O 1
ATOM 2270 N N . TRP B 1 141 ? 8.602 20.812 14.492 1 68.75 141 TRP B N 1
ATOM 2271 C CA . TRP B 1 141 ? 7.207 21.219 14.406 1 68.75 141 TRP B CA 1
ATOM 2272 C C . TRP B 1 141 ? 7.086 22.734 14.383 1 68.75 141 TRP B C 1
ATOM 2274 O O . TRP B 1 141 ? 7.668 23.438 15.219 1 68.75 141 TRP B O 1
ATOM 2284 N N . THR B 1 142 ? 6.398 23.203 13.328 1 74.19 142 THR B N 1
ATOM 2285 C CA . THR B 1 142 ? 6.48 24.625 13.055 1 74.19 142 THR B CA 1
ATOM 2286 C C . THR B 1 142 ? 5.098 25.281 13.102 1 74.19 142 THR B C 1
ATOM 2288 O O . THR B 1 142 ? 4.977 26.5 13.148 1 74.19 142 THR B O 1
ATOM 2291 N N . HIS B 1 143 ? 4.039 24.484 13.094 1 83.25 143 HIS B N 1
ATOM 2292 C CA . HIS B 1 143 ? 2.707 25.062 13.016 1 83.25 143 HIS B CA 1
ATOM 2293 C C . HIS B 1 143 ? 1.822 24.594 14.156 1 83.25 143 HIS B C 1
ATOM 2295 O O . HIS B 1 143 ? 1.953 23.453 14.617 1 83.25 143 HIS B O 1
ATOM 2301 N N . LYS B 1 144 ? 1.025 25.484 14.609 1 87.44 144 LYS B N 1
ATOM 2302 C CA . LYS B 1 144 ? -0.021 25.188 15.578 1 87.44 144 LYS B CA 1
ATOM 2303 C C . LYS B 1 144 ? -1.35 25.812 15.172 1 87.44 144 LYS B C 1
ATOM 2305 O O . LYS B 1 144 ? -1.387 26.969 14.719 1 87.44 144 LYS B O 1
ATOM 2310 N N . PHE B 1 145 ? -2.359 25.047 15.336 1 91.81 145 PHE B N 1
ATOM 2311 C CA . PHE B 1 145 ? -3.676 25.531 14.938 1 91.81 145 PHE B CA 1
ATOM 2312 C C . PHE B 1 145 ? -4.633 25.547 16.125 1 91.81 145 PHE B C 1
ATOM 2314 O O . PHE B 1 145 ? -4.43 24.812 17.094 1 91.81 145 PHE B O 1
ATOM 2321 N N . SER B 1 146 ? -5.656 26.484 16.031 1 94.31 146 SER B N 1
ATOM 2322 C CA . SER B 1 146 ? -6.75 26.391 17 1 94.31 146 SER B CA 1
ATOM 2323 C C . SER B 1 146 ? -7.449 25.031 16.922 1 94.31 146 SER B C 1
ATOM 2325 O O . SER B 1 146 ? -7.352 24.344 15.914 1 94.31 146 SER B O 1
ATOM 2327 N N . ALA B 1 147 ? -8.109 24.656 17.922 1 93.94 147 ALA B N 1
ATOM 2328 C CA . ALA B 1 147 ? -8.734 23.344 18.016 1 93.94 147 ALA B CA 1
ATOM 2329 C C . ALA B 1 147 ? -9.68 23.094 16.844 1 93.94 147 ALA B C 1
ATOM 2331 O O . ALA B 1 147 ? -9.805 21.953 16.375 1 93.94 147 ALA B O 1
ATOM 2332 N N . ASP B 1 148 ? -10.266 24.125 16.344 1 95.5 148 ASP B N 1
ATOM 2333 C CA . ASP B 1 148 ? -11.211 23.984 15.25 1 95.5 148 ASP B CA 1
ATOM 2334 C C . ASP B 1 148 ? -10.508 24.094 13.898 1 95.5 148 ASP B C 1
ATOM 2336 O O . ASP B 1 148 ? -11.141 23.969 12.852 1 95.5 148 ASP B O 1
ATOM 2340 N N . GLY B 1 149 ? -9.211 24.312 13.836 1 95.06 149 GLY B N 1
ATOM 2341 C CA . GLY B 1 149 ? -8.406 24.359 12.625 1 95.06 149 GLY B CA 1
ATOM 2342 C C . GLY B 1 149 ? -8.547 25.672 11.859 1 95.06 149 GLY B C 1
ATOM 2343 O O . GLY B 1 149 ? -7.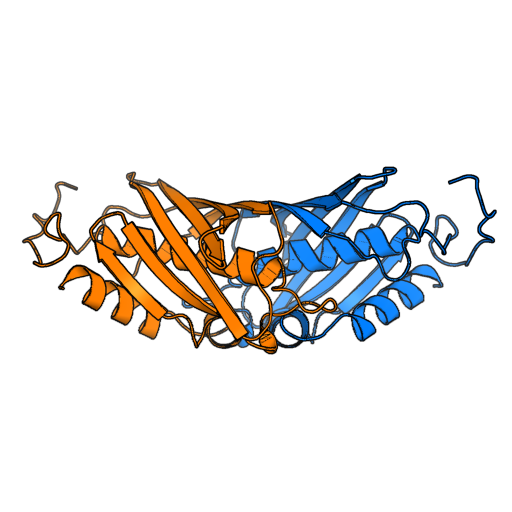969 25.828 10.781 1 95.06 149 GLY B O 1
ATOM 2344 N N . GLU B 1 150 ? -9.25 26.672 12.477 1 96.5 150 GLU B N 1
ATOM 2345 C CA . GLU B 1 150 ? -9.586 27.891 11.734 1 96.5 150 GLU B CA 1
ATOM 2346 C C . GLU B 1 150 ? -8.461 28.922 11.812 1 96.5 150 GLU B C 1
ATOM 2348 O O . GLU B 1 150 ? -8.273 29.703 10.883 1 96.5 150 GLU B O 1
ATOM 2353 N N . LYS B 1 151 ? -7.703 28.859 12.906 1 95.31 151 LYS B N 1
ATOM 2354 C CA . LYS B 1 151 ? -6.695 29.891 13.125 1 95.31 151 LYS B CA 1
ATOM 2355 C C . LYS B 1 151 ? -5.309 29.281 13.305 1 95.31 151 LYS B C 1
ATOM 2357 O O . LYS B 1 151 ? -5.168 28.234 13.922 1 95.31 151 LYS B O 1
ATOM 2362 N N . LEU B 1 152 ? -4.34 30 12.75 1 91.56 152 LEU B N 1
ATOM 2363 C CA . LEU B 1 152 ? -2.947 29.719 13.07 1 91.56 152 LEU B CA 1
ATOM 2364 C C . LEU B 1 152 ? -2.557 30.328 14.414 1 91.56 152 LEU B C 1
ATOM 2366 O O . LEU B 1 152 ? -2.871 31.484 14.68 1 91.56 152 LEU B O 1
ATOM 2370 N N . LEU B 1 153 ? -1.955 29.516 15.289 1 90.19 153 LEU B N 1
ATOM 2371 C CA . LEU B 1 153 ? -1.54 29.984 16.609 1 90.19 153 LEU B CA 1
ATOM 2372 C C . LEU B 1 153 ? -0.026 30.156 16.672 1 90.19 153 LEU B C 1
ATOM 2374 O O . LEU B 1 153 ? 0.708 29.5 15.938 1 90.19 153 LEU B O 1
ATOM 2378 N N . PRO B 1 154 ? 0.426 31.078 17.5 1 84.56 154 PRO B N 1
ATOM 2379 C CA . PRO B 1 154 ? 1.876 31.219 17.656 1 84.56 154 PRO B CA 1
ATOM 2380 C C . PRO B 1 154 ? 2.531 29.953 18.219 1 84.56 154 PRO B C 1
ATOM 2382 O O . PRO B 1 154 ? 1.945 29.281 19.062 1 84.56 154 PRO B O 1
ATOM 2385 N N . VAL B 1 155 ? 3.609 29.5 17.609 1 77.38 155 VAL B N 1
ATOM 2386 C CA . VAL B 1 155 ? 4.375 28.359 18.094 1 77.38 155 VAL B CA 1
ATOM 2387 C C . VAL B 1 155 ? 5.52 28.828 18.984 1 77.38 155 VAL B C 1
ATOM 2389 O O . VAL B 1 155 ? 6.246 29.766 18.625 1 77.38 155 VAL B O 1
ATOM 2392 N N . GLU B 1 156 ? 5.441 28.594 20.375 1 62.66 156 GLU B N 1
ATOM 2393 C CA . GLU B 1 156 ? 6.566 28.969 21.219 1 62.66 156 GLU B CA 1
ATOM 2394 C C . GLU B 1 156 ? 7.801 28.125 20.906 1 62.66 156 GLU B C 1
ATOM 2396 O O . GLU B 1 156 ? 7.711 26.906 20.797 1 62.66 156 GLU B O 1
ATOM 2401 N N . GLN B 1 157 ? 8.781 28.516 20.297 1 52.94 157 GLN B N 1
ATOM 2402 C CA . GLN B 1 157 ? 10.094 27.938 20 1 52.94 157 GLN B CA 1
ATOM 2403 C C . GLN B 1 157 ? 10.648 27.203 21.219 1 52.94 157 GLN B C 1
ATOM 2405 O O . GLN B 1 157 ? 10.547 27.688 22.344 1 52.94 157 GLN B O 1
ATOM 2410 N N . GLY B 1 158 ? 11.023 25.844 21.281 1 51.31 158 GLY B N 1
ATOM 2411 C CA . GLY B 1 158 ? 11.688 25.094 22.328 1 51.31 158 GLY B CA 1
ATOM 2412 C C . GLY B 1 158 ? 10.758 24.125 23.047 1 51.31 158 GLY B C 1
ATOM 2413 O O . GLY B 1 158 ? 11.211 23.266 23.812 1 51.31 158 GLY B O 1
ATOM 2414 N N . LYS B 1 159 ? 9.531 24.438 23.5 1 48 159 LYS B N 1
ATOM 2415 C CA . LYS B 1 159 ? 8.625 23.656 24.344 1 48 159 LYS B CA 1
ATOM 2416 C C . LYS B 1 159 ? 7.715 22.781 23.484 1 48 159 LYS B C 1
ATOM 2418 O O . LYS B 1 159 ? 6.711 22.25 23.984 1 48 159 LYS B O 1
ATOM 2423 N N . LEU B 1 160 ? 8.039 22.156 22.484 1 41.12 160 LEU B N 1
ATOM 2424 C CA . LEU B 1 160 ? 7.047 21.125 22.156 1 41.12 160 LEU B CA 1
ATOM 2425 C C . LEU B 1 160 ? 7.055 20 23.172 1 41.12 160 LEU B C 1
ATOM 2427 O O . LEU B 1 160 ? 8.117 19.578 23.625 1 41.12 160 LEU B O 1
#

Foldseek 3Di:
DQLLVQLVVLCVVVCDDPNCQQPVQKAWDDAAQFKTKIKGQDAPSQDDPVFFGDPVSVQVCFVSVQQSSNVNAQQPVWPKDWDDKDKDFQATLDGHRWIKMKMKGFPDDDQFKTKMKIFIDTPRHTGMMMITMITTHPLRGAWHADRRRPDTDDDDRPDD/DQLLVQLVVLCVVVCDDPNCQQPVQKAWDDAAQFKTKIKGQDAPSQDDPVFFGDPVSVQVCFVSRQVSSNVNAQQPVWPKDWDDKDKDFQATLDGHRWIKMKMKGFPDDDQFKTKMKIFIDTPRHTGMMMITMITTHPLRGAWHADRRRPDTDDDDRPDD

Secondary structure (DSSP, 8-state):
-HHHHHHHHHHHHH--HHHHHHHTT-EEEEEETTEEEEEEE--GGGB-TTSBB-HHHHHHHHHHHHHHHHHTTT-TT---EEEEEEEEE-S---BTT-EEEEEEEEEEE-SSEEEEEEEEEETTEEEEEEEEEEE--GGG---EE-TTSSSEE---TT--/-HHHHHHHHHHHHH--HHHHHHHTT-EEEEEETTEEEEEEE--GGGB-TTSBB-HHHHHHHHHHHHHHHHHTTT-TT---EEEEEEEEE-S---BTT-EEEEEEEEEEE-SSEEEEEEEEEETTEEEEEEEEEEE--GGG---EE-TTS-SEE---TT--

Nearest PDB structures (foldseek):
  1zki-assembly1_B  TM=8.953E-01  e=1.898E-10  Pseudomonas aeruginosa PAO1
  5hmb-assembly1_A  TM=8.819E-01  e=2.537E-09  Streptomyces sahachiroi
  3e1e-assembly1_A  TM=8.427E-01  e=4.926E-09  Ruegeria pomeroyi
  1vh9-assembly1_A  TM=8.411E-01  e=3.007E-08  Escherichia coli
  1yoc-assembly1_B  TM=7.235E-01  e=1.856E-08  Pseudomonas aeruginosa PAO1